Protein AF-A0A9D8KS58-F1 (afdb_monomer_lite)

Secondary structure (DSSP, 8-state):
----S-GGGGS-PPPTTS-THHHHHHHHHHHHHSTT---SEEEEE--TTSHHHHHHTTSTT--EEEEEES-HHHHHHHHHH-TTTHHHHTT-TTEEEEES-HHHHHHHHHHTT--EEEEEE--S-TTSTTTGGGGSHHHHHHHHHHEEEEEEEEE--BHHHHHHHTTTSSEEEE-SSS-EEEESS--PPP--EE--HHHHHHHHPPPTTSPPP-STTSSEEEEEEEETTSPPPS-----SS--TTTTHHHHHHTT-S--TT-BTTSGGGGGGEEEEEEEPPP-

Foldseek 3Di:
DDDDFAPQQPDDDAAQPRPLVQQLQQVLQVCQLVVVQQWAFEEEEGCHLVSNVQSVVLRPNHQAYEYEYQDPVSLVCSCVRNDFHNVCQVPPPRYDYHHDHPQVVLVVCLVVVAATLEYEYDGDQCLGPPSLQCQALVNLLSNLSRYDAFGKYWDAQFLQSLQSNVVRAFKWKFQPGGIIIGTNDDSDDRQAGEQDPSSVSSQQDDGVNYDRDPDPPAWKTKMFMTGNPRDRAFDDGCHPVRSCSNVVVVCVVVVNGDGRGDGCPPPVNVVRIDIHTYDYPDD

Sequence (283 aa):
MSRTASASAMVREPGPGDSYEAWRWNHSELMALDPSFRPRRVLVIGIGHAYLPHALLDLPSVQEIVVVDLSPEIVGAVKKHTATSARRVFSDPRVRIVIADGRRYAQSALKRGERFDLVQIKINEPWHAGSGNLFSVEFFRMIKGLLAEGGYLGVRPLVGHLSDGMQVFDGALYPGYYHLFFKNGEIPLVEQAVVTPDIADAWRRELPGAAALGPSRNGALEIMQFDARSPRPQIDLNTDDRPTFEYYWLRQRLGTWISPRDGLDNPRFNEYRRTVPVLTPLE

Structure (mmCIF, N/CA/C/O backbone):
data_AF-A0A9D8KS58-F1
#
_entry.id   AF-A0A9D8KS58-F1
#
loop_
_atom_site.group_PDB
_atom_site.id
_atom_site.type_symbol
_atom_site.label_atom_id
_atom_site.label_alt_id
_atom_site.label_comp_id
_atom_site.label_asym_id
_atom_site.label_entity_id
_atom_site.label_seq_id
_atom_site.pdbx_PDB_ins_code
_atom_site.Cartn_x
_atom_site.Cartn_y
_atom_site.Cartn_z
_atom_site.occupancy
_atom_site.B_iso_or_equiv
_atom_site.auth_seq_id
_atom_site.auth_comp_id
_atom_site.auth_asym_id
_atom_site.auth_atom_id
_atom_site.pdbx_PDB_model_num
ATOM 1 N N . MET A 1 1 ? 10.672 -27.397 -4.695 1.00 24.55 1 MET A N 1
ATOM 2 C CA . MET A 1 1 ? 10.938 -26.537 -3.523 1.00 24.55 1 MET A CA 1
ATOM 3 C C . MET A 1 1 ? 10.410 -25.132 -3.813 1.00 24.55 1 MET A C 1
ATOM 5 O O . MET A 1 1 ? 11.188 -24.243 -4.116 1.00 24.55 1 MET A O 1
ATOM 9 N N . SER A 1 2 ? 9.089 -24.937 -3.804 1.00 29.94 2 SER A N 1
ATOM 10 C CA . SER A 1 2 ? 8.470 -23.600 -3.818 1.00 29.94 2 SER A CA 1
ATOM 11 C C . SER A 1 2 ? 8.042 -23.297 -2.394 1.00 29.94 2 SER A C 1
ATOM 13 O O . SER A 1 2 ? 7.508 -24.231 -1.812 1.00 29.94 2 SER A O 1
ATOM 15 N N . ARG A 1 3 ? 8.315 -22.097 -1.848 1.00 31.06 3 ARG A N 1
ATOM 16 C CA . ARG A 1 3 ? 7.489 -21.281 -0.913 1.00 31.06 3 ARG A CA 1
ATOM 17 C C . ARG A 1 3 ? 8.289 -20.026 -0.541 1.00 31.06 3 ARG A C 1
ATOM 19 O O . ARG A 1 3 ? 9.302 -20.183 0.124 1.00 31.06 3 ARG A O 1
ATOM 26 N N . THR A 1 4 ? 7.803 -18.825 -0.856 1.00 33.91 4 THR A N 1
ATOM 27 C CA . THR A 1 4 ? 7.994 -17.639 0.003 1.00 33.91 4 THR A CA 1
ATOM 28 C C . THR A 1 4 ? 6.925 -16.581 -0.293 1.00 33.91 4 THR A C 1
ATOM 30 O O . THR A 1 4 ? 7.009 -15.832 -1.257 1.00 33.91 4 THR A O 1
ATOM 33 N N . ALA A 1 5 ? 5.946 -16.469 0.604 1.00 32.34 5 ALA A N 1
ATOM 34 C CA . ALA A 1 5 ? 5.472 -15.159 1.030 1.00 32.34 5 ALA A CA 1
ATOM 35 C C . ALA A 1 5 ? 6.088 -14.920 2.418 1.00 32.34 5 ALA A C 1
ATOM 37 O O . ALA A 1 5 ? 6.061 -15.817 3.258 1.00 32.34 5 ALA A O 1
ATOM 38 N N . SER A 1 6 ? 6.665 -13.732 2.627 1.00 41.72 6 SER A N 1
ATOM 39 C CA . SER A 1 6 ? 7.226 -13.241 3.899 1.00 41.72 6 SER A CA 1
ATOM 40 C C . SER A 1 6 ? 8.623 -13.760 4.317 1.00 41.72 6 SER A C 1
ATOM 42 O O . SER A 1 6 ? 8.859 -14.111 5.472 1.00 41.72 6 SER A O 1
ATOM 44 N N . ALA A 1 7 ? 9.618 -13.685 3.420 1.00 38.38 7 ALA A N 1
ATOM 45 C CA . ALA A 1 7 ? 11.035 -13.811 3.808 1.00 38.38 7 ALA A CA 1
ATOM 46 C C . ALA A 1 7 ? 11.511 -12.696 4.769 1.00 38.38 7 ALA A C 1
ATOM 48 O O . ALA A 1 7 ? 12.545 -12.824 5.421 1.00 38.38 7 ALA A O 1
ATOM 49 N N . SER A 1 8 ? 10.752 -11.603 4.908 1.00 47.66 8 SER A N 1
ATOM 50 C CA . SER A 1 8 ? 11.171 -10.465 5.724 1.00 47.66 8 SER A CA 1
ATOM 51 C C . SER A 1 8 ? 11.053 -10.694 7.227 1.00 47.66 8 SER A C 1
ATOM 53 O O . SER A 1 8 ? 11.845 -10.110 7.951 1.00 47.66 8 SER A O 1
ATOM 55 N N . ALA A 1 9 ? 10.111 -11.519 7.706 1.00 47.16 9 ALA A N 1
ATOM 56 C CA . ALA A 1 9 ? 9.700 -11.572 9.119 1.00 47.16 9 ALA A CA 1
ATOM 57 C C . ALA A 1 9 ? 10.810 -11.913 10.138 1.00 47.16 9 ALA A C 1
ATOM 59 O O . ALA A 1 9 ? 10.601 -11.733 11.335 1.00 47.16 9 ALA A O 1
ATOM 60 N N . MET A 1 10 ? 11.968 -12.410 9.690 1.00 50.44 10 MET A N 1
ATOM 61 C CA . MET A 1 10 ? 13.056 -12.862 10.568 1.00 50.44 10 MET A CA 1
ATOM 62 C C . MET A 1 10 ? 14.295 -11.960 10.577 1.00 50.44 10 MET A C 1
ATOM 64 O O . MET A 1 10 ? 15.251 -12.248 11.295 1.00 50.44 10 MET A O 1
ATOM 68 N N . VAL A 1 11 ? 14.303 -10.863 9.817 1.00 47.56 11 VAL A N 1
ATOM 69 C CA . VAL A 1 11 ? 15.313 -9.818 10.021 1.00 47.56 11 VAL A CA 1
ATOM 70 C C . VAL A 1 11 ? 14.910 -9.080 11.296 1.00 47.56 11 VAL A C 1
ATOM 72 O O . VAL A 1 11 ? 13.745 -8.697 11.397 1.00 47.56 11 VAL A O 1
ATOM 75 N N . ARG A 1 12 ? 15.838 -9.001 12.264 1.00 55.69 12 ARG A N 1
ATOM 76 C CA . ARG A 1 12 ? 15.738 -8.378 13.604 1.00 55.69 12 ARG A CA 1
ATOM 77 C C . ARG A 1 12 ? 14.680 -7.268 13.719 1.00 55.69 12 ARG A C 1
ATOM 79 O O . ARG A 1 12 ? 14.488 -6.513 12.769 1.00 55.69 12 ARG A O 1
ATOM 86 N N . GLU A 1 13 ? 14.068 -7.122 14.901 1.00 54.50 13 GLU A N 1
ATOM 87 C CA . GLU A 1 13 ? 13.265 -5.926 15.206 1.00 54.50 13 GLU A CA 1
ATOM 88 C C . GLU A 1 13 ? 14.038 -4.666 14.779 1.00 54.50 13 GLU A C 1
ATOM 90 O O . GLU A 1 13 ? 15.247 -4.596 15.043 1.00 54.50 13 GLU A O 1
ATOM 95 N N . PRO A 1 14 ? 13.379 -3.712 14.098 1.00 50.53 14 PRO A N 1
ATOM 96 C CA . PRO A 1 14 ? 14.015 -2.487 13.672 1.00 50.53 14 PRO A CA 1
ATOM 97 C C . PRO A 1 14 ? 14.623 -1.798 14.894 1.00 50.53 14 PRO A C 1
ATOM 99 O O . PRO A 1 14 ? 13.957 -1.609 15.914 1.00 50.53 14 PRO A O 1
ATOM 102 N N . GLY A 1 15 ? 15.914 -1.487 14.811 1.00 41.31 15 GLY A N 1
ATOM 103 C CA . GLY A 1 15 ? 16.606 -0.721 15.840 1.00 41.31 15 GLY A CA 1
ATOM 104 C C . GLY A 1 15 ? 16.150 0.745 15.841 1.00 41.31 15 GLY A C 1
ATOM 105 O O . GLY A 1 15 ? 15.467 1.173 14.916 1.00 41.31 15 GLY A O 1
ATOM 106 N N . PRO A 1 16 ? 16.581 1.560 16.818 1.00 38.28 16 PRO A N 1
ATOM 107 C CA . PRO A 1 16 ? 16.193 2.974 16.930 1.00 38.28 16 PRO A CA 1
ATOM 108 C C . PRO A 1 16 ? 16.497 3.865 15.706 1.00 38.28 16 PRO A C 1
ATOM 110 O O . PRO A 1 16 ? 16.022 4.991 15.658 1.00 38.28 16 PRO A O 1
ATOM 113 N N . GLY A 1 17 ? 17.299 3.394 14.742 1.00 41.00 17 GLY A N 1
ATOM 114 C CA . GLY A 1 17 ? 17.579 4.079 13.471 1.00 41.00 17 GLY A CA 1
ATOM 115 C C . GLY A 1 17 ? 16.964 3.413 12.232 1.00 41.00 17 GLY A C 1
ATOM 116 O O . GLY A 1 17 ? 17.175 3.892 11.121 1.00 41.00 17 GLY A O 1
ATOM 117 N N . ASP A 1 18 ? 16.239 2.305 12.398 1.00 44.72 18 ASP A N 1
ATOM 118 C CA . ASP A 1 18 ? 15.483 1.674 11.318 1.00 44.72 18 ASP A CA 1
ATOM 119 C C . ASP A 1 18 ? 14.128 2.389 11.197 1.00 44.72 18 ASP A C 1
ATOM 121 O O . ASP A 1 18 ? 13.461 2.667 12.192 1.00 44.72 18 ASP A O 1
ATOM 125 N N . SER A 1 19 ? 13.695 2.685 9.973 1.00 49.28 19 SER A N 1
ATOM 126 C CA . SER A 1 19 ? 12.531 3.534 9.694 1.00 49.28 19 SER A CA 1
ATOM 127 C C . SER A 1 19 ? 11.178 2.842 9.941 1.00 49.28 19 SER A C 1
ATOM 129 O O . SER A 1 19 ? 10.322 2.736 9.062 1.00 49.28 19 SER A O 1
ATOM 131 N N . TYR A 1 20 ? 10.938 2.376 11.166 1.00 47.81 20 TYR A N 1
ATOM 132 C CA . TYR A 1 20 ? 9.631 1.902 11.639 1.00 47.81 20 TYR A CA 1
ATOM 133 C C . TYR A 1 20 ? 8.524 2.957 11.422 1.00 47.81 20 TYR A C 1
ATOM 135 O O . TYR A 1 20 ? 7.370 2.635 11.138 1.00 47.81 20 TYR A O 1
ATOM 143 N N . GLU A 1 21 ? 8.921 4.225 11.461 1.00 49.62 21 GLU A N 1
ATOM 144 C CA . GLU A 1 21 ? 8.131 5.433 11.211 1.00 49.62 21 GLU A CA 1
ATOM 145 C C . GLU A 1 21 ? 7.455 5.434 9.824 1.00 49.62 21 GLU A C 1
ATOM 147 O O . GLU A 1 21 ? 6.334 5.919 9.673 1.00 49.62 21 GLU A O 1
ATOM 152 N N . ALA A 1 22 ? 8.082 4.791 8.829 1.00 52.56 22 ALA A N 1
ATOM 153 C CA . ALA A 1 22 ? 7.612 4.710 7.446 1.00 52.56 22 ALA A CA 1
ATOM 154 C C . ALA A 1 22 ? 6.165 4.265 7.291 1.00 52.56 22 ALA A C 1
ATOM 156 O O . ALA A 1 22 ? 5.383 4.801 6.508 1.00 52.56 22 ALA A O 1
ATOM 157 N N . TRP A 1 23 ? 5.849 3.209 8.027 1.00 59.31 23 TRP A N 1
ATOM 158 C CA . TRP A 1 23 ? 4.648 2.423 7.830 1.00 59.31 23 TRP A CA 1
ATOM 159 C C . TRP A 1 23 ? 3.448 3.059 8.508 1.00 59.31 23 TRP A C 1
ATOM 161 O O . TRP A 1 23 ? 2.327 2.887 8.042 1.00 59.31 23 TRP A O 1
ATOM 171 N N . ARG A 1 24 ? 3.685 3.784 9.607 1.00 64.44 24 ARG A N 1
ATOM 172 C CA . ARG A 1 24 ? 2.637 4.466 10.373 1.00 64.44 24 ARG A CA 1
ATOM 173 C C . ARG A 1 24 ? 2.077 5.666 9.638 1.00 64.44 24 ARG A C 1
ATOM 175 O O . ARG A 1 24 ? 0.876 5.926 9.681 1.00 64.44 24 ARG A O 1
ATOM 182 N N . TRP A 1 25 ? 2.952 6.399 8.973 1.00 71.44 25 TRP A N 1
ATOM 183 C CA . TRP A 1 25 ? 2.592 7.706 8.460 1.00 71.44 25 TRP A CA 1
ATOM 184 C C . TRP A 1 25 ? 2.073 7.675 7.038 1.00 71.44 25 TRP A C 1
ATOM 186 O O . TRP A 1 25 ? 1.270 8.516 6.671 1.00 71.44 25 TRP A O 1
ATOM 196 N N . ASN A 1 26 ? 2.431 6.664 6.258 1.00 78.56 26 ASN A N 1
ATOM 197 C CA . ASN A 1 26 ? 2.101 6.665 4.846 1.00 78.56 26 ASN A CA 1
ATOM 198 C C . ASN A 1 26 ? 0.587 6.628 4.547 1.00 78.56 26 ASN A C 1
ATOM 200 O O . ASN A 1 26 ? 0.114 7.308 3.640 1.00 78.56 26 ASN A O 1
ATOM 204 N N . HIS A 1 27 ? -0.201 5.900 5.346 1.00 88.81 27 HIS A N 1
ATOM 205 C CA . HIS A 1 27 ? -1.664 5.898 5.211 1.00 88.81 27 HIS A CA 1
ATOM 206 C C . HIS A 1 27 ? -2.307 7.187 5.722 1.00 88.81 27 HIS A C 1
ATOM 208 O O . HIS A 1 27 ? -3.303 7.626 5.160 1.00 88.81 27 HIS A O 1
ATOM 214 N N . SER A 1 28 ? -1.739 7.814 6.755 1.00 87.75 28 SER A N 1
ATOM 215 C CA . SER A 1 28 ? -2.234 9.100 7.261 1.00 87.75 28 SER A CA 1
ATOM 216 C C . SER A 1 28 ? -1.809 10.278 6.370 1.00 87.75 28 SER A C 1
ATOM 218 O O . SER A 1 28 ? -2.560 11.235 6.244 1.00 87.75 28 SER A O 1
ATOM 220 N N . GLU A 1 29 ? -0.675 10.183 5.670 1.00 88.62 29 GLU A N 1
ATOM 221 C CA . GLU A 1 29 ? -0.288 11.072 4.567 1.00 88.62 29 GLU A CA 1
ATOM 222 C C . GLU A 1 29 ? -1.251 10.923 3.391 1.00 88.62 29 GLU A C 1
ATOM 224 O O . GLU A 1 29 ? -1.754 11.926 2.900 1.00 88.62 29 GLU A O 1
ATOM 229 N N . LEU A 1 30 ? -1.595 9.694 2.985 1.00 92.75 30 LEU A N 1
ATOM 230 C CA . LEU A 1 30 ? -2.644 9.479 1.984 1.00 92.75 30 LEU A CA 1
ATOM 231 C C . LEU A 1 30 ? -3.969 10.128 2.414 1.00 92.75 30 LEU A C 1
ATOM 233 O O . LEU A 1 30 ? -4.594 10.803 1.607 1.00 92.75 30 LEU A O 1
ATOM 237 N N . MET A 1 31 ? -4.373 9.980 3.680 1.00 93.12 31 MET A N 1
ATOM 238 C CA . MET A 1 31 ? -5.568 10.642 4.223 1.00 93.12 31 MET A CA 1
ATOM 239 C C . MET A 1 31 ? -5.452 12.172 4.266 1.00 93.12 31 MET A C 1
ATOM 241 O O . MET A 1 31 ? -6.474 12.851 4.236 1.00 93.12 31 MET A O 1
ATOM 245 N N . ALA A 1 32 ? -4.242 12.726 4.359 1.00 92.06 32 ALA A N 1
ATOM 246 C CA . ALA A 1 32 ? -4.027 14.169 4.289 1.00 92.06 32 ALA A CA 1
ATOM 247 C C . ALA A 1 32 ? -4.107 14.680 2.842 1.00 92.06 32 ALA A C 1
ATOM 249 O O . ALA A 1 32 ? -4.627 15.766 2.596 1.00 92.06 32 ALA A O 1
ATOM 250 N N . LEU A 1 33 ? -3.607 13.892 1.886 1.00 93.69 33 LEU A N 1
ATOM 251 C CA . LEU A 1 33 ? -3.613 14.196 0.451 1.00 93.69 33 LEU A CA 1
ATOM 252 C C . LEU A 1 33 ? -4.990 13.949 -0.193 1.00 93.69 33 LEU A C 1
ATOM 254 O O . LEU A 1 33 ? -5.344 14.622 -1.157 1.00 93.69 33 LEU A O 1
ATOM 258 N N . ASP A 1 34 ? -5.779 13.023 0.358 1.00 94.62 34 ASP A N 1
ATOM 259 C CA . ASP A 1 34 ? -7.203 12.829 0.074 1.00 94.62 34 ASP A CA 1
ATOM 260 C C . ASP A 1 34 ? -8.015 12.876 1.385 1.00 94.62 34 ASP A C 1
ATOM 262 O O . ASP A 1 34 ? -8.285 11.838 2.002 1.00 94.62 34 ASP A O 1
ATOM 266 N N . PRO A 1 35 ? -8.451 14.073 1.817 1.00 90.69 35 PRO A N 1
ATOM 267 C CA . PRO A 1 35 ? -9.196 14.249 3.064 1.00 90.69 35 PRO A CA 1
ATOM 268 C C . PRO A 1 35 ? -10.536 13.515 3.106 1.00 90.69 35 PRO A C 1
ATOM 270 O O . PRO A 1 35 ? -11.055 13.280 4.197 1.00 90.69 35 PRO A O 1
ATOM 273 N N . SER A 1 36 ? -11.094 13.135 1.952 1.00 91.44 36 SER A N 1
ATOM 274 C CA . SER A 1 36 ? -12.333 12.355 1.881 1.00 91.44 36 SER A CA 1
ATOM 275 C C . SER A 1 36 ? -12.114 10.872 2.195 1.00 91.44 36 SER A C 1
ATOM 277 O O . SER A 1 36 ? -13.048 10.168 2.584 1.00 91.44 36 SER A O 1
ATOM 279 N N . PHE A 1 37 ? -10.875 10.391 2.081 1.00 95.75 37 PHE A N 1
ATOM 280 C CA . PHE A 1 37 ? -10.544 8.994 2.289 1.00 95.75 37 PHE A CA 1
ATOM 281 C C . PHE A 1 37 ? -10.434 8.657 3.783 1.00 95.75 37 PHE A C 1
ATOM 283 O O . PHE A 1 37 ? -9.566 9.158 4.499 1.00 95.75 37 PHE A O 1
ATOM 290 N N . ARG A 1 38 ? -11.312 7.779 4.278 1.00 95.50 38 ARG A N 1
ATOM 291 C CA . ARG A 1 38 ? -11.285 7.251 5.654 1.00 95.50 38 ARG A CA 1
ATOM 292 C C . ARG A 1 38 ? -11.511 5.737 5.628 1.00 95.50 38 ARG A C 1
ATOM 294 O O . ARG A 1 38 ? -12.664 5.302 5.631 1.00 95.50 38 ARG A O 1
ATOM 301 N N . PRO A 1 39 ? -10.444 4.916 5.579 1.00 96.88 39 PRO A N 1
ATOM 302 C CA . PRO A 1 39 ? -10.595 3.479 5.390 1.00 96.88 39 PRO A CA 1
ATOM 303 C C . PRO A 1 39 ? -11.260 2.837 6.610 1.00 96.88 39 PRO A C 1
ATOM 305 O O . PRO A 1 39 ? -10.825 3.054 7.745 1.00 96.88 39 PRO A O 1
ATOM 308 N N . ARG A 1 40 ? -12.297 2.024 6.379 1.00 98.31 40 ARG A N 1
ATOM 309 C CA . ARG A 1 40 ? -13.001 1.249 7.411 1.00 98.31 40 ARG A CA 1
ATOM 310 C C . ARG A 1 40 ? -12.652 -0.227 7.332 1.00 98.31 40 ARG A C 1
ATOM 312 O O . ARG A 1 40 ? -12.416 -0.852 8.365 1.00 98.31 40 ARG A O 1
ATOM 319 N N . ARG A 1 41 ? -12.597 -0.781 6.121 1.00 98.69 41 ARG A N 1
ATOM 320 C CA . ARG A 1 41 ? -12.322 -2.195 5.865 1.00 98.69 41 ARG A CA 1
ATOM 321 C C . ARG A 1 41 ? -11.064 -2.350 5.025 1.00 98.69 41 ARG A C 1
ATOM 323 O O . ARG A 1 41 ? -11.022 -1.929 3.870 1.00 98.69 41 ARG A O 1
ATOM 330 N N . VAL A 1 42 ? -10.046 -2.979 5.603 1.00 98.69 42 VAL A N 1
ATOM 331 C CA . VAL A 1 42 ? -8.714 -3.102 5.003 1.00 98.69 42 VAL A CA 1
ATOM 332 C C . VAL A 1 42 ? -8.377 -4.563 4.722 1.00 98.69 42 VAL A C 1
ATOM 334 O O . VAL A 1 42 ? -8.570 -5.424 5.578 1.00 98.69 42 VAL A O 1
ATOM 337 N N . LEU A 1 43 ? -7.836 -4.849 3.540 1.00 98.69 43 LEU A N 1
ATOM 338 C CA . LEU A 1 43 ? -7.221 -6.131 3.200 1.00 98.69 43 LEU A CA 1
ATOM 339 C C . LEU A 1 43 ? -5.705 -5.957 3.127 1.00 98.69 43 LEU A C 1
ATOM 341 O O . LEU A 1 43 ? -5.209 -5.137 2.365 1.00 98.69 43 LEU A O 1
ATOM 345 N N . VAL A 1 44 ? -4.959 -6.764 3.871 1.00 97.50 44 VAL A N 1
ATOM 346 C CA . VAL A 1 44 ? -3.498 -6.831 3.814 1.00 97.50 44 VAL A CA 1
ATOM 347 C C . VAL A 1 44 ? -3.098 -8.203 3.287 1.00 97.50 44 VAL A C 1
ATOM 349 O O . VAL A 1 44 ? -3.407 -9.218 3.907 1.00 97.50 44 VAL A O 1
ATOM 352 N N . ILE A 1 45 ? -2.400 -8.245 2.155 1.00 95.94 45 ILE A N 1
ATOM 353 C CA . ILE A 1 45 ? -1.855 -9.476 1.575 1.00 95.94 45 ILE A CA 1
ATOM 354 C C . ILE A 1 45 ? -0.370 -9.557 1.936 1.00 95.94 45 ILE A C 1
ATOM 356 O O . ILE A 1 45 ? 0.442 -8.797 1.411 1.00 95.94 45 ILE A O 1
ATOM 360 N N . GLY A 1 46 ? -0.030 -10.481 2.830 1.00 91.62 46 GLY A N 1
ATOM 361 C CA . GLY A 1 46 ? 1.290 -10.643 3.435 1.00 91.62 46 GLY A CA 1
ATOM 362 C C . GLY A 1 46 ? 1.386 -9.968 4.803 1.00 91.62 46 GLY A C 1
ATOM 363 O O . GLY A 1 46 ? 1.312 -8.745 4.921 1.00 91.62 46 GLY A O 1
ATOM 364 N N . ILE A 1 47 ? 1.611 -10.751 5.861 1.00 89.44 47 ILE A N 1
ATOM 365 C CA . ILE A 1 47 ? 1.726 -10.224 7.229 1.00 89.44 47 ILE A CA 1
ATOM 366 C C . ILE A 1 47 ? 3.057 -9.479 7.435 1.00 89.44 47 ILE A C 1
ATOM 368 O O . ILE A 1 47 ? 3.114 -8.420 8.078 1.00 89.44 47 ILE A O 1
ATOM 372 N N . GLY A 1 48 ? 4.154 -9.986 6.855 1.00 83.75 48 GLY A N 1
ATOM 373 C CA . GLY A 1 48 ? 5.525 -9.612 7.236 1.00 83.75 48 GLY A CA 1
ATOM 374 C C . GLY A 1 48 ? 5.666 -9.539 8.761 1.00 83.75 48 GLY A C 1
ATOM 375 O O . GLY A 1 48 ? 5.084 -10.347 9.463 1.00 83.75 48 GLY A O 1
ATOM 376 N N . HIS A 1 49 ? 6.333 -8.526 9.310 1.00 80.12 49 HIS A N 1
ATOM 377 C CA . HIS A 1 49 ? 6.437 -8.345 10.771 1.00 80.12 49 HIS A CA 1
ATOM 378 C C . HIS A 1 49 ? 5.205 -7.739 11.467 1.00 80.12 49 HIS A C 1
ATOM 380 O O . HIS A 1 49 ? 5.334 -7.136 12.523 1.00 80.12 49 HIS A O 1
ATOM 386 N N . ALA A 1 50 ? 4.012 -7.781 10.872 1.00 86.38 50 ALA A N 1
ATOM 387 C CA . ALA A 1 50 ? 2.796 -7.179 11.439 1.00 86.38 50 ALA A CA 1
ATOM 388 C C . ALA A 1 50 ? 2.818 -5.641 11.678 1.00 86.38 50 ALA A C 1
ATOM 390 O O . ALA A 1 50 ? 1.822 -5.092 12.141 1.00 86.38 50 ALA A O 1
ATOM 391 N N . TYR A 1 51 ? 3.877 -4.915 11.293 1.00 82.88 51 TYR A N 1
ATOM 392 C CA . TYR A 1 51 ? 3.973 -3.449 11.462 1.00 82.88 51 TYR A CA 1
ATOM 393 C C . TYR A 1 51 ? 2.890 -2.660 10.733 1.00 82.88 51 TYR A C 1
ATOM 395 O O . TYR A 1 51 ? 2.313 -1.736 11.293 1.00 82.88 51 TYR A O 1
ATOM 403 N N . LEU A 1 52 ? 2.580 -3.055 9.502 1.00 86.19 52 LEU A N 1
ATOM 404 C CA . LEU A 1 52 ? 1.554 -2.405 8.695 1.00 86.19 52 LEU A CA 1
ATOM 405 C C . LEU A 1 52 ? 0.144 -2.586 9.303 1.00 86.19 52 LEU A C 1
ATOM 407 O O . LEU A 1 52 ? -0.509 -1.578 9.555 1.00 86.19 52 LEU A O 1
ATOM 411 N N . PRO A 1 53 ? -0.336 -3.815 9.601 1.00 91.25 53 PRO A N 1
ATOM 412 C CA . PRO A 1 53 ? -1.586 -3.981 10.341 1.00 91.25 53 PRO A CA 1
ATOM 413 C C . PRO A 1 53 ? -1.601 -3.216 11.669 1.00 91.25 53 PRO A C 1
ATOM 415 O O . PRO A 1 53 ? -2.605 -2.598 11.997 1.00 91.25 53 PRO A O 1
ATOM 418 N N . HIS A 1 54 ? -0.489 -3.198 12.412 1.00 88.38 54 HIS A N 1
ATOM 419 C CA . HIS A 1 54 ? -0.384 -2.448 13.668 1.00 88.38 54 HIS A CA 1
ATOM 420 C C . HIS A 1 54 ? -0.561 -0.940 13.477 1.00 88.38 54 HIS A C 1
ATOM 422 O O . HIS A 1 54 ? -1.297 -0.323 14.241 1.00 88.38 54 HIS A O 1
ATOM 428 N N . ALA A 1 55 ? 0.088 -0.365 12.465 1.00 84.94 55 ALA A N 1
ATOM 429 C CA . ALA A 1 55 ? -0.047 1.038 12.085 1.00 84.94 55 ALA A CA 1
ATOM 430 C C . ALA A 1 55 ? -1.493 1.396 11.717 1.00 84.94 55 ALA A C 1
ATOM 432 O O . ALA A 1 55 ? -2.035 2.389 12.188 1.00 84.94 55 ALA A O 1
ATOM 433 N N . LEU A 1 56 ? -2.156 0.551 10.927 1.00 90.62 56 LEU A N 1
ATOM 434 C CA . LEU A 1 56 ? -3.547 0.765 10.523 1.00 90.62 56 LEU A CA 1
ATOM 435 C C . LEU A 1 56 ? -4.517 0.769 11.714 1.00 90.62 56 LEU A C 1
ATOM 437 O O . LEU A 1 56 ? -5.524 1.469 11.676 1.00 90.62 56 LEU A O 1
ATOM 441 N N . LEU A 1 57 ? -4.210 0.044 12.796 1.00 90.88 57 LEU A N 1
ATOM 442 C CA . LEU A 1 57 ? -5.015 0.066 14.024 1.00 90.88 57 LEU A CA 1
ATOM 443 C C . LEU A 1 57 ? -4.958 1.409 14.767 1.00 90.88 57 LEU A C 1
ATOM 445 O O . LEU A 1 57 ? -5.775 1.616 15.673 1.00 90.88 57 LEU A O 1
ATOM 449 N N . ASP A 1 58 ? -4.011 2.293 14.432 1.00 86.12 58 ASP A N 1
ATOM 450 C CA . ASP A 1 58 ? -3.952 3.654 14.968 1.00 86.12 58 ASP A CA 1
ATOM 451 C C . ASP A 1 58 ? -4.991 4.586 14.343 1.00 86.12 58 ASP A C 1
ATOM 453 O O . ASP A 1 58 ? -5.386 5.552 14.997 1.00 86.12 58 ASP A O 1
ATOM 457 N N . LEU A 1 59 ? -5.483 4.261 13.144 1.00 89.69 59 LEU A N 1
ATOM 458 C CA . LEU A 1 59 ? -6.498 5.037 12.442 1.00 89.69 59 LEU A CA 1
ATOM 459 C C . LEU A 1 59 ? -7.885 4.790 13.067 1.00 89.69 59 LEU A C 1
ATOM 461 O O . LEU A 1 59 ? -8.365 3.651 13.052 1.00 89.69 59 LEU A O 1
ATOM 465 N N . PRO A 1 60 ? -8.572 5.827 13.586 1.00 91.00 60 PRO A N 1
ATOM 466 C CA . PRO A 1 60 ? -9.870 5.658 14.244 1.00 91.00 60 PRO A CA 1
ATOM 467 C C . PRO A 1 60 ? -10.976 5.129 13.324 1.00 91.00 60 PRO A C 1
ATOM 469 O O . PRO A 1 60 ? -11.906 4.478 13.793 1.00 91.00 60 PRO A O 1
ATOM 472 N N . SER A 1 61 ? -10.885 5.388 12.016 1.00 95.06 61 SER A N 1
ATOM 473 C CA . SER A 1 61 ? -11.883 4.934 11.043 1.00 95.06 61 SER A CA 1
ATOM 474 C C . SER A 1 61 ? -11.859 3.421 10.808 1.00 95.06 61 SER A C 1
ATOM 476 O O . SER A 1 61 ? -12.868 2.871 10.370 1.00 95.06 61 SER A O 1
ATOM 478 N N . VAL A 1 62 ? -10.738 2.744 11.091 1.00 97.06 62 VAL A N 1
ATOM 479 C CA . VAL A 1 62 ? -10.542 1.323 10.775 1.00 97.06 62 VAL A CA 1
ATOM 480 C C . VAL A 1 62 ? -11.355 0.435 11.719 1.00 97.06 62 VAL A C 1
ATOM 482 O O . VAL A 1 62 ? -11.174 0.448 12.940 1.00 97.06 62 VAL A O 1
ATOM 485 N N . GLN A 1 63 ? -12.220 -0.382 11.117 1.00 98.38 63 GLN A N 1
ATOM 486 C CA . GLN A 1 63 ? -13.174 -1.280 11.774 1.00 98.38 63 GLN A CA 1
ATOM 487 C C . GLN A 1 63 ? -12.846 -2.759 11.553 1.00 98.38 63 GLN A C 1
ATOM 489 O O . GLN A 1 63 ? -13.104 -3.568 12.438 1.00 98.38 63 GLN A O 1
ATOM 494 N N . GLU A 1 64 ? -12.256 -3.120 10.412 1.00 98.62 64 GLU A N 1
ATOM 495 C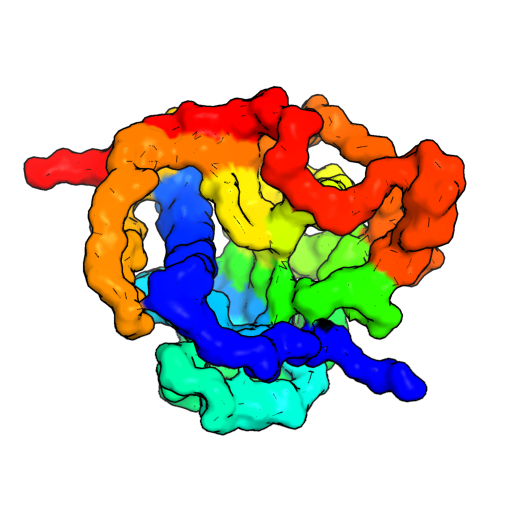 CA . GLU A 1 64 ? -11.790 -4.483 10.130 1.00 98.62 64 GLU A CA 1
ATOM 496 C C . GLU A 1 64 ? -10.479 -4.437 9.333 1.00 98.62 64 GLU A C 1
ATOM 498 O O . GLU A 1 64 ? -10.355 -3.701 8.352 1.00 98.62 64 GLU A O 1
ATOM 503 N N . ILE A 1 65 ? -9.516 -5.269 9.727 1.00 98.69 65 ILE A N 1
ATOM 504 C CA . ILE A 1 65 ? -8.296 -5.569 8.981 1.00 98.69 65 ILE A CA 1
ATOM 505 C C . ILE A 1 65 ? -8.254 -7.074 8.737 1.00 98.69 65 ILE A C 1
ATOM 507 O O . ILE A 1 65 ? -8.071 -7.870 9.659 1.00 98.69 65 ILE A O 1
ATOM 511 N N . VAL A 1 66 ? -8.367 -7.474 7.479 1.00 98.69 66 VAL A N 1
ATOM 512 C CA . VAL A 1 66 ? -8.164 -8.857 7.060 1.00 98.69 66 VAL A CA 1
ATOM 513 C C . VAL A 1 66 ? -6.716 -9.021 6.632 1.00 98.69 66 VAL A C 1
ATOM 515 O O . VAL A 1 66 ? -6.300 -8.442 5.635 1.00 98.69 66 VAL A O 1
ATOM 518 N N . VAL A 1 67 ? -5.948 -9.825 7.358 1.00 98.12 67 VAL A N 1
ATOM 519 C CA . VAL A 1 67 ? -4.569 -10.162 6.995 1.00 98.12 67 VAL A CA 1
ATOM 520 C C . VAL A 1 67 ? -4.562 -11.545 6.366 1.00 98.12 67 VAL A C 1
ATOM 522 O O . VAL A 1 67 ? -4.897 -12.525 7.023 1.00 98.12 67 VAL A O 1
ATOM 525 N N . VAL A 1 68 ? -4.177 -11.635 5.100 1.00 97.38 68 VAL A N 1
ATOM 526 C CA . VAL A 1 68 ? -4.048 -12.897 4.370 1.00 97.38 68 VAL A CA 1
ATOM 527 C C . VAL A 1 68 ? -2.573 -13.221 4.227 1.00 97.38 68 VAL A C 1
ATOM 529 O O . VAL A 1 68 ? -1.830 -12.439 3.642 1.00 97.38 68 VAL A O 1
ATOM 532 N N . ASP A 1 69 ? -2.149 -14.372 4.735 1.00 93.94 69 ASP A N 1
ATOM 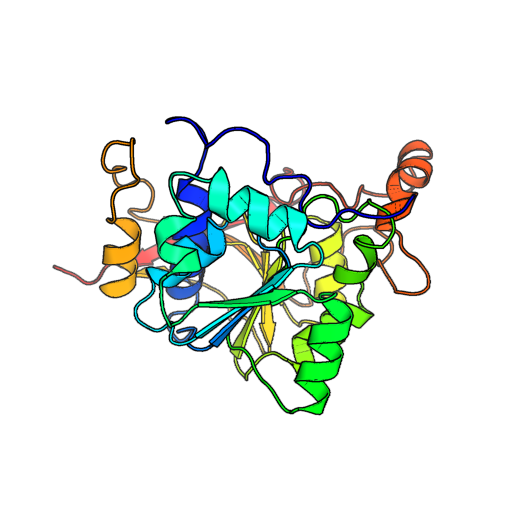533 C CA . ASP A 1 69 ? -0.791 -14.871 4.530 1.00 93.94 69 ASP A CA 1
ATOM 534 C C . ASP A 1 69 ? -0.817 -16.336 4.093 1.00 93.94 69 ASP A C 1
ATOM 536 O O . ASP A 1 69 ? -1.700 -17.102 4.479 1.00 93.94 69 ASP A O 1
ATOM 540 N N . LEU A 1 70 ? 0.154 -16.725 3.272 1.00 91.81 70 LEU A N 1
ATOM 541 C CA . LEU A 1 70 ? 0.234 -18.071 2.722 1.00 91.81 70 LEU A CA 1
ATOM 542 C C . LEU A 1 70 ? 0.727 -19.085 3.762 1.00 91.81 70 LEU A C 1
ATOM 544 O O . LEU A 1 70 ? 0.299 -20.239 3.731 1.00 91.81 70 LEU A O 1
ATOM 548 N N . SER A 1 71 ? 1.649 -18.684 4.647 1.00 90.56 71 SER A N 1
ATOM 549 C CA . SER A 1 71 ? 2.359 -19.615 5.530 1.00 90.56 71 SER A CA 1
ATOM 550 C C . SER A 1 71 ? 1.889 -19.493 6.984 1.00 90.56 71 SER A C 1
ATOM 552 O O . SER A 1 71 ? 2.147 -18.474 7.635 1.00 90.56 71 SER A O 1
ATOM 554 N N . PRO A 1 72 ? 1.267 -20.547 7.549 1.00 93.44 72 PRO A N 1
ATOM 555 C CA . PRO A 1 72 ? 0.954 -20.573 8.974 1.00 93.44 72 PRO A CA 1
ATOM 556 C C . PRO A 1 72 ? 2.220 -20.542 9.844 1.00 93.44 72 PRO A C 1
ATOM 558 O O . PRO A 1 72 ? 2.187 -19.990 10.943 1.00 93.44 72 PRO A O 1
ATOM 561 N N . GLU A 1 73 ? 3.344 -21.078 9.360 1.00 91.25 73 GLU A N 1
ATOM 562 C CA . GLU A 1 73 ? 4.631 -21.053 10.060 1.00 91.25 73 GLU A CA 1
ATOM 563 C C . GLU A 1 73 ? 5.166 -19.628 10.200 1.00 91.25 73 GLU A C 1
ATOM 565 O O . GLU A 1 73 ? 5.617 -19.253 11.283 1.00 91.25 73 GLU A O 1
ATOM 570 N N . ILE A 1 74 ? 5.065 -18.807 9.148 1.00 86.19 74 ILE A N 1
ATOM 571 C CA . ILE A 1 74 ? 5.457 -17.397 9.228 1.00 86.19 74 ILE A CA 1
ATOM 572 C C . ILE A 1 74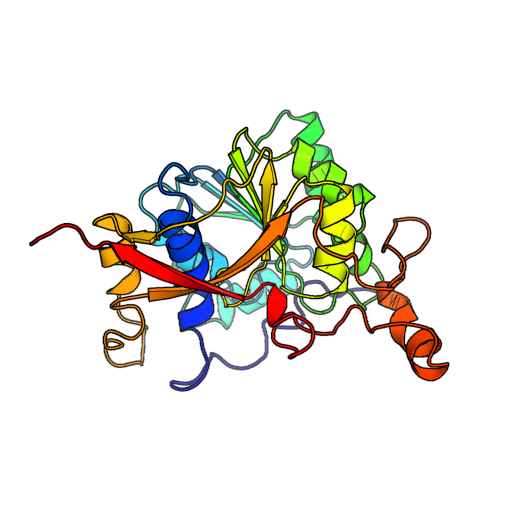 ? 4.539 -16.629 10.176 1.00 86.19 74 ILE A C 1
ATOM 574 O O . ILE A 1 74 ? 5.031 -15.892 11.027 1.00 86.19 74 ILE A O 1
ATOM 578 N N . VAL A 1 75 ? 3.221 -16.829 10.098 1.00 91.38 75 VAL A N 1
ATOM 579 C CA . VAL A 1 75 ? 2.281 -16.207 11.046 1.00 91.38 75 VAL A CA 1
ATOM 580 C C . VAL A 1 75 ? 2.628 -16.592 12.490 1.00 91.38 75 VAL A C 1
ATOM 582 O O . VAL A 1 75 ? 2.655 -15.728 13.370 1.00 91.38 75 VAL A O 1
ATOM 585 N N . GLY A 1 76 ? 2.957 -17.863 12.738 1.00 91.62 76 GLY A N 1
ATOM 586 C CA . GLY A 1 76 ? 3.412 -18.346 14.043 1.00 91.62 76 GLY A CA 1
ATOM 587 C C . GLY A 1 76 ? 4.732 -17.713 14.491 1.00 91.62 76 GLY A C 1
ATOM 588 O O . GLY A 1 76 ? 4.853 -17.299 15.646 1.00 91.62 76 GLY A O 1
ATOM 589 N N . ALA A 1 77 ? 5.699 -17.582 13.581 1.00 88.94 77 ALA A N 1
ATOM 590 C CA . ALA A 1 77 ? 6.978 -16.938 13.856 1.00 88.94 77 ALA A CA 1
ATOM 591 C C . ALA A 1 77 ? 6.796 -15.457 14.211 1.00 88.94 77 ALA A C 1
ATOM 593 O O . ALA A 1 77 ? 7.313 -15.015 15.231 1.00 88.94 77 ALA A O 1
ATOM 594 N N . VAL A 1 78 ? 5.995 -14.713 13.445 1.00 87.06 78 VAL A N 1
ATOM 595 C CA . VAL A 1 78 ? 5.688 -13.296 13.707 1.00 87.06 78 VAL A CA 1
ATOM 596 C C . VAL A 1 78 ? 5.001 -13.142 15.059 1.00 87.06 78 VAL A C 1
ATOM 598 O O . VAL A 1 78 ? 5.401 -12.300 15.857 1.00 87.06 78 VAL A O 1
ATOM 601 N N . LYS A 1 79 ? 4.031 -14.010 15.377 1.00 90.19 79 LYS A N 1
ATOM 602 C CA . LYS A 1 79 ? 3.364 -14.013 16.687 1.00 90.19 79 LYS A CA 1
ATOM 603 C C . LYS A 1 79 ? 4.343 -14.189 17.849 1.00 90.19 79 LYS A C 1
ATOM 605 O O . LYS A 1 79 ? 4.143 -13.595 18.904 1.00 90.19 79 LYS A O 1
ATOM 610 N N . LYS A 1 80 ? 5.362 -15.034 17.672 1.00 87.88 80 LYS A N 1
ATOM 611 C CA . LYS A 1 80 ? 6.322 -15.400 18.721 1.00 87.88 80 LYS A CA 1
ATOM 612 C C . LYS A 1 80 ? 7.507 -14.439 18.826 1.00 87.88 80 LYS A C 1
ATOM 614 O O . LYS A 1 80 ? 8.010 -14.232 19.926 1.00 87.88 80 LYS A O 1
ATOM 619 N N . HIS A 1 81 ? 7.976 -13.909 17.702 1.00 81.56 81 HIS A N 1
ATOM 620 C CA . HIS A 1 81 ? 9.278 -13.252 17.605 1.00 81.56 81 HIS A CA 1
ATOM 621 C C . HIS A 1 81 ? 9.199 -11.753 17.325 1.00 81.56 81 HIS A C 1
ATOM 623 O O . HIS A 1 81 ? 10.192 -11.068 17.554 1.00 81.56 81 HIS A O 1
ATOM 629 N N . THR A 1 82 ? 8.052 -11.225 16.886 1.00 76.50 82 THR A N 1
ATOM 630 C CA . THR A 1 82 ? 7.894 -9.779 16.714 1.00 76.50 82 THR A CA 1
ATOM 631 C C . THR A 1 82 ? 7.444 -9.134 18.028 1.00 76.50 82 THR A C 1
ATOM 633 O O . THR A 1 82 ? 6.282 -9.235 18.419 1.00 76.50 82 THR A O 1
ATOM 636 N N . ALA A 1 83 ? 8.348 -8.444 18.716 1.00 70.69 83 ALA A N 1
ATOM 637 C CA . ALA A 1 83 ? 8.104 -7.870 20.037 1.00 70.69 83 ALA A CA 1
ATOM 638 C C . ALA A 1 83 ? 7.194 -6.629 20.003 1.00 70.69 83 ALA A C 1
ATOM 640 O O . ALA A 1 83 ? 6.347 -6.459 20.881 1.00 70.69 83 ALA A O 1
ATOM 641 N N . THR A 1 84 ? 7.344 -5.765 18.996 1.00 69.31 84 THR A N 1
ATOM 642 C CA . THR A 1 84 ? 6.733 -4.421 19.002 1.00 69.31 84 THR A CA 1
ATOM 643 C C . THR A 1 84 ? 5.276 -4.400 18.536 1.00 69.31 84 THR A C 1
ATOM 645 O O . THR A 1 84 ? 4.470 -3.633 19.063 1.00 69.31 84 THR A O 1
ATOM 648 N N . SER A 1 85 ? 4.907 -5.249 17.571 1.00 75.50 85 SER A N 1
ATOM 649 C CA . SER A 1 85 ? 3.590 -5.181 16.915 1.00 75.50 85 SER A CA 1
ATOM 650 C C . SER A 1 85 ? 2.751 -6.449 16.997 1.00 75.50 85 SER A C 1
ATOM 652 O O . SER A 1 85 ? 1.525 -6.359 16.902 1.00 75.50 85 SER A O 1
ATOM 654 N N . ALA A 1 86 ? 3.348 -7.623 17.241 1.00 79.00 86 ALA A N 1
ATOM 655 C CA . ALA A 1 86 ? 2.573 -8.862 17.283 1.00 79.00 86 ALA A CA 1
ATOM 656 C C . ALA A 1 86 ? 1.489 -8.819 18.362 1.00 79.00 86 ALA A C 1
ATOM 658 O O . ALA A 1 86 ? 0.329 -9.109 18.079 1.00 79.00 86 ALA A O 1
ATOM 659 N N . ARG A 1 87 ? 1.824 -8.408 19.592 1.00 85.19 87 ARG A N 1
ATOM 660 C CA . ARG A 1 87 ? 0.873 -8.470 20.713 1.00 85.19 87 ARG A CA 1
ATOM 661 C C . ARG A 1 87 ? -0.468 -7.816 20.374 1.00 85.19 87 ARG A C 1
ATOM 663 O O . ARG A 1 87 ? -1.503 -8.432 20.608 1.00 85.19 87 ARG A O 1
ATOM 670 N N . ARG A 1 88 ? -0.456 -6.607 19.803 1.00 89.25 88 ARG A N 1
ATOM 671 C CA . ARG A 1 88 ? -1.678 -5.886 19.421 1.00 89.25 88 ARG A CA 1
ATOM 672 C C . ARG A 1 88 ? -2.359 -6.539 18.220 1.00 89.25 88 ARG A C 1
ATOM 674 O O . ARG A 1 88 ? -3.544 -6.829 18.294 1.00 89.25 88 ARG A O 1
ATOM 681 N N . VAL A 1 89 ? -1.619 -6.836 17.152 1.00 92.62 89 VAL A N 1
ATOM 682 C CA . VAL A 1 89 ? -2.195 -7.387 15.910 1.00 92.62 89 VAL A CA 1
ATOM 683 C C . VAL A 1 89 ? -2.865 -8.746 16.121 1.00 92.62 89 VAL A C 1
ATOM 685 O O . VAL A 1 89 ? -3.885 -9.019 15.504 1.00 92.62 89 VAL A O 1
ATOM 688 N N . PHE A 1 90 ? -2.340 -9.589 17.012 1.00 95.38 90 PHE A N 1
ATOM 689 C CA . PHE A 1 90 ? -2.919 -10.906 17.303 1.00 95.38 90 PHE A CA 1
ATOM 690 C C . PHE A 1 90 ? -4.014 -10.895 18.385 1.00 95.38 90 PHE A C 1
ATOM 692 O O . PHE A 1 90 ? -4.575 -11.957 18.657 1.00 95.38 90 PHE A O 1
ATOM 699 N N . SER A 1 91 ? -4.293 -9.755 19.029 1.00 95.81 91 SER A N 1
ATOM 700 C CA . SER A 1 91 ? -5.312 -9.647 20.091 1.00 95.81 91 SER A CA 1
ATOM 701 C C . SER A 1 91 ? -6.417 -8.625 19.815 1.00 95.81 91 SER A C 1
ATOM 703 O O . SER A 1 91 ? -7.481 -8.729 20.421 1.00 95.81 91 SER A O 1
ATOM 705 N N . ASP A 1 92 ? -6.198 -7.658 18.919 1.00 97.62 92 ASP A N 1
ATOM 706 C CA . ASP A 1 92 ? -7.203 -6.655 18.560 1.00 97.62 92 ASP A CA 1
ATOM 707 C C . ASP A 1 92 ? -8.354 -7.323 17.778 1.00 97.62 92 ASP A C 1
ATOM 709 O O . ASP A 1 92 ? -8.103 -7.960 16.750 1.00 97.62 92 ASP A O 1
ATOM 713 N N . PRO A 1 93 ? -9.618 -7.186 18.225 1.00 97.75 93 PRO A N 1
ATOM 714 C CA . PRO A 1 93 ? -10.763 -7.859 17.607 1.00 97.75 93 PRO A CA 1
ATOM 715 C C . PRO A 1 93 ? -11.052 -7.380 16.179 1.00 97.75 93 PRO A C 1
ATOM 717 O O . PRO A 1 93 ? -11.782 -8.049 15.449 1.00 97.75 93 PRO A O 1
ATOM 720 N N . ARG A 1 94 ? -10.486 -6.240 15.764 1.00 98.31 94 ARG A N 1
ATOM 721 C CA . ARG A 1 94 ? -10.598 -5.740 14.389 1.00 98.31 94 ARG A CA 1
ATOM 722 C C . ARG A 1 94 ? -9.723 -6.528 13.417 1.00 98.31 94 ARG A C 1
ATOM 724 O O . ARG A 1 94 ? -9.928 -6.415 12.214 1.00 98.31 94 ARG A O 1
ATOM 731 N N . VAL A 1 95 ? -8.745 -7.304 13.894 1.00 98.62 95 VAL A N 1
ATOM 732 C CA . VAL A 1 95 ? -7.824 -8.055 13.032 1.00 98.62 95 VAL A CA 1
ATOM 733 C C . VAL A 1 95 ? -8.288 -9.495 12.858 1.00 98.62 95 VAL A C 1
ATOM 735 O O . VAL A 1 95 ? -8.408 -10.259 13.814 1.00 98.62 95 VAL A O 1
ATOM 738 N N . ARG A 1 96 ? -8.448 -9.908 11.601 1.00 98.31 96 ARG A N 1
ATOM 739 C CA . ARG A 1 96 ? -8.733 -11.290 11.215 1.00 98.31 96 ARG A CA 1
ATOM 740 C C . ARG A 1 96 ? -7.609 -11.833 10.344 1.00 98.31 96 ARG A C 1
ATOM 742 O O . ARG A 1 96 ? -7.423 -11.385 9.217 1.00 98.31 96 ARG A O 1
ATOM 749 N N . ILE A 1 97 ? -6.885 -12.829 10.849 1.00 97.81 97 ILE A N 1
ATOM 750 C CA . ILE A 1 97 ? -5.802 -13.489 10.109 1.00 97.81 97 ILE A CA 1
ATOM 751 C C . ILE A 1 97 ? -6.356 -14.708 9.368 1.00 97.81 97 ILE A C 1
ATOM 753 O O . ILE A 1 97 ? -7.043 -15.545 9.952 1.00 97.81 97 ILE A O 1
ATOM 757 N N . VAL A 1 98 ? -6.051 -14.811 8.078 1.00 98.19 98 VAL A N 1
ATOM 758 C CA . VAL A 1 98 ? -6.497 -15.876 7.179 1.00 98.19 98 VAL A CA 1
ATOM 759 C C . VAL A 1 98 ? -5.280 -16.540 6.558 1.00 98.19 98 VAL A C 1
ATOM 761 O O . VAL A 1 98 ? -4.487 -15.886 5.884 1.00 98.19 98 VAL A O 1
ATOM 764 N N . ILE A 1 99 ? -5.162 -17.853 6.748 1.00 97.50 99 ILE A N 1
ATOM 765 C CA . ILE A 1 99 ? -4.133 -18.649 6.081 1.00 97.50 99 ILE A CA 1
ATOM 766 C C . ILE A 1 99 ? -4.654 -19.054 4.704 1.00 97.50 99 ILE A C 1
ATOM 768 O O . ILE A 1 99 ? -5.496 -19.947 4.587 1.00 97.50 99 ILE A O 1
ATOM 772 N N . ALA A 1 100 ? -4.207 -18.354 3.667 1.00 95.56 100 ALA A N 1
ATOM 773 C CA . ALA A 1 100 ? -4.595 -18.603 2.286 1.00 95.56 100 ALA A CA 1
ATOM 774 C C . ALA A 1 100 ? -3.606 -17.962 1.307 1.00 95.56 100 ALA A C 1
ATOM 776 O O . ALA A 1 100 ? -2.918 -16.995 1.621 1.00 95.56 100 ALA A O 1
ATOM 777 N N . ASP A 1 101 ? -3.604 -18.460 0.072 1.00 94.31 101 ASP A N 1
ATOM 778 C CA . ASP A 1 101 ? -3.010 -17.727 -1.041 1.00 94.31 101 ASP A CA 1
ATOM 779 C C . ASP A 1 101 ? -3.765 -16.405 -1.280 1.00 94.31 101 ASP A C 1
ATOM 781 O O . ASP A 1 101 ? -4.999 -16.385 -1.343 1.00 94.31 101 ASP A O 1
ATOM 785 N N . GLY A 1 102 ? -3.022 -15.304 -1.427 1.00 94.44 102 GLY A N 1
ATOM 786 C CA . GLY A 1 102 ? -3.586 -13.958 -1.567 1.00 94.44 102 GLY A CA 1
ATOM 787 C C . GLY A 1 102 ? -4.465 -13.806 -2.807 1.00 94.44 102 GLY A C 1
ATOM 788 O O . GLY A 1 102 ? -5.546 -13.217 -2.737 1.00 94.44 102 GLY A O 1
ATOM 789 N N . ARG A 1 103 ? -4.056 -14.409 -3.929 1.00 95.44 103 ARG A N 1
ATOM 790 C CA . ARG A 1 103 ? -4.821 -14.371 -5.177 1.00 95.44 103 ARG A CA 1
ATOM 791 C C . ARG A 1 103 ? -6.101 -15.188 -5.069 1.00 95.44 103 ARG A C 1
ATOM 793 O O . ARG A 1 103 ? -7.173 -14.700 -5.422 1.00 95.44 103 ARG A O 1
ATOM 800 N N . ARG A 1 104 ? -6.026 -16.400 -4.523 1.00 96.31 104 ARG A N 1
ATOM 801 C CA . ARG A 1 104 ? -7.200 -17.244 -4.265 1.00 96.31 104 ARG A CA 1
ATOM 802 C C . ARG A 1 104 ? -8.172 -16.582 -3.290 1.00 96.31 104 ARG A C 1
ATOM 804 O O . ARG A 1 104 ? -9.389 -16.678 -3.485 1.00 96.31 104 ARG A O 1
ATOM 811 N N . TYR A 1 105 ? -7.660 -15.913 -2.254 1.00 97.94 105 TYR A N 1
ATOM 812 C CA . TYR A 1 105 ? -8.489 -15.142 -1.334 1.00 97.94 105 TYR A CA 1
ATOM 813 C C . TYR A 1 105 ? -9.222 -14.026 -2.079 1.00 97.94 105 TYR A C 1
ATOM 815 O O . TYR A 1 105 ? -10.444 -13.951 -1.977 1.00 97.94 105 TYR A O 1
ATOM 823 N N . ALA A 1 106 ? -8.508 -13.225 -2.877 1.00 97.75 106 ALA A N 1
ATOM 824 C CA . ALA A 1 106 ? -9.091 -12.132 -3.650 1.00 97.75 106 ALA A CA 1
ATOM 825 C C . ALA A 1 106 ? -10.192 -12.618 -4.613 1.00 97.75 106 ALA A C 1
ATOM 827 O O . ALA A 1 106 ? -11.299 -12.079 -4.612 1.00 97.75 106 ALA A O 1
ATOM 828 N N . GLN A 1 107 ? -9.949 -13.707 -5.350 1.00 97.56 107 GLN A N 1
ATOM 829 C CA . GLN A 1 107 ? -10.958 -14.338 -6.212 1.00 97.56 107 GLN A CA 1
ATOM 830 C C . GLN A 1 107 ? -12.206 -14.770 -5.433 1.00 97.56 107 GLN A C 1
ATOM 832 O O . GLN A 1 107 ? -13.334 -14.589 -5.891 1.00 97.56 107 GLN A O 1
ATOM 837 N N . SER A 1 108 ? -12.014 -15.365 -4.255 1.00 98.12 108 SER A N 1
ATOM 838 C CA . SER A 1 108 ? -13.121 -15.831 -3.416 1.00 98.12 108 SER A CA 1
ATOM 839 C C . SER A 1 108 ? -13.900 -14.660 -2.813 1.00 98.12 108 SER A C 1
ATOM 841 O O . SER A 1 108 ? -15.126 -14.696 -2.785 1.00 98.12 108 SER A O 1
ATOM 843 N N . ALA A 1 109 ? -13.202 -13.610 -2.377 1.00 98.19 109 ALA A N 1
ATOM 844 C CA . ALA A 1 109 ? -13.792 -12.386 -1.850 1.00 98.19 109 ALA A CA 1
ATOM 845 C C . ALA A 1 109 ? -14.646 -11.673 -2.914 1.00 98.19 109 ALA A C 1
ATOM 847 O O . ALA A 1 109 ? -15.781 -11.301 -2.624 1.00 98.19 109 ALA A O 1
ATOM 848 N N . LEU A 1 110 ? -14.171 -11.593 -4.166 1.00 97.50 110 LEU A N 1
ATOM 849 C CA . LEU A 1 110 ? -14.953 -11.056 -5.288 1.00 97.50 110 LEU A CA 1
ATOM 850 C C . LEU A 1 110 ? -16.255 -11.826 -5.494 1.00 97.50 110 LEU A C 1
ATOM 852 O O . LEU A 1 110 ? -17.318 -11.220 -5.599 1.00 97.50 110 LEU A O 1
ATOM 856 N N . LYS A 1 111 ? -16.182 -13.163 -5.508 1.00 98.00 111 LYS A N 1
ATOM 857 C CA . LYS A 1 111 ? -17.361 -14.033 -5.652 1.00 98.00 111 LYS A CA 1
ATOM 858 C C . LYS A 1 111 ? -18.359 -13.865 -4.507 1.00 98.00 111 LYS A C 1
ATOM 860 O O . LYS A 1 111 ? -19.553 -14.016 -4.726 1.00 98.00 111 LYS A O 1
ATOM 865 N N . ARG A 1 112 ? -17.878 -13.543 -3.302 1.00 97.94 112 ARG A N 1
ATOM 866 C CA . ARG A 1 112 ? -18.716 -13.223 -2.135 1.00 97.94 112 ARG A CA 1
ATOM 867 C C . ARG A 1 112 ? -19.264 -11.791 -2.146 1.00 97.94 112 ARG A C 1
ATOM 869 O O . ARG A 1 112 ? -20.001 -11.437 -1.236 1.00 97.94 112 ARG A O 1
ATOM 876 N N . GLY A 1 113 ? -18.911 -10.970 -3.137 1.00 97.62 113 GLY A N 1
ATOM 877 C CA . GLY A 1 113 ? -19.325 -9.569 -3.196 1.00 97.62 113 GLY A CA 1
ATOM 878 C C . GLY A 1 113 ? -18.623 -8.675 -2.170 1.00 97.62 113 GLY A C 1
ATOM 879 O O . GLY A 1 113 ? -19.092 -7.575 -1.902 1.00 97.62 113 GLY A O 1
ATOM 880 N N . GLU A 1 114 ? -17.503 -9.117 -1.594 1.00 98.12 114 GLU A N 1
ATOM 881 C CA . GLU A 1 114 ? -16.751 -8.313 -0.631 1.00 98.12 114 GLU A CA 1
ATOM 882 C C . GLU A 1 114 ? -16.133 -7.077 -1.291 1.00 98.12 114 GLU A C 1
ATOM 884 O O . GLU A 1 114 ? -15.723 -7.115 -2.455 1.00 98.12 114 GLU A O 1
ATOM 889 N N . ARG A 1 115 ? -16.025 -5.993 -0.518 1.00 98.19 115 ARG A N 1
ATOM 890 C CA . ARG A 1 115 ? -15.299 -4.776 -0.889 1.00 98.19 115 ARG A CA 1
ATOM 891 C C . ARG A 1 115 ? -14.398 -4.306 0.245 1.00 98.19 115 ARG A C 1
ATOM 893 O O . ARG A 1 115 ? -14.662 -4.615 1.409 1.00 98.19 115 ARG A O 1
ATOM 900 N N . PHE A 1 116 ? -13.335 -3.597 -0.103 1.00 98.81 116 PHE A N 1
ATOM 901 C CA . PHE A 1 116 ? -12.355 -3.039 0.824 1.00 98.81 116 PHE A CA 1
ATOM 902 C C . PHE A 1 116 ? -12.070 -1.586 0.450 1.00 98.81 116 PHE A C 1
ATOM 904 O O . PHE A 1 116 ? -11.928 -1.268 -0.728 1.00 98.81 116 PHE A O 1
ATOM 911 N N . ASP A 1 117 ? -11.954 -0.713 1.445 1.00 98.75 117 ASP A N 1
ATOM 912 C CA . ASP A 1 117 ? -11.578 0.690 1.226 1.00 98.75 117 ASP A CA 1
ATOM 913 C C . ASP A 1 117 ? -10.076 0.811 0.951 1.00 98.75 117 ASP A C 1
ATOM 915 O O . ASP A 1 117 ? -9.626 1.717 0.259 1.00 98.75 117 ASP A O 1
ATOM 919 N N . LEU A 1 118 ? -9.290 -0.125 1.486 1.00 98.56 118 LEU A N 1
ATOM 920 C CA . LEU A 1 118 ? -7.852 -0.205 1.280 1.00 98.56 118 LEU A CA 1
ATOM 921 C C . LEU A 1 118 ? -7.442 -1.660 1.060 1.00 98.56 118 LEU A C 1
ATOM 923 O O . LEU A 1 118 ? -7.733 -2.527 1.884 1.00 98.56 118 LEU A O 1
ATOM 927 N N . VAL A 1 119 ? -6.716 -1.923 -0.021 1.00 98.56 119 VAL A N 1
ATOM 928 C CA . VAL A 1 119 ? -6.008 -3.187 -0.236 1.00 98.56 119 VAL A CA 1
ATOM 929 C C . VAL A 1 119 ? -4.515 -2.896 -0.253 1.00 98.56 119 VAL A C 1
ATOM 931 O O . VAL A 1 119 ? -4.041 -2.142 -1.093 1.00 98.56 119 VAL A O 1
ATOM 934 N N . GLN A 1 120 ? -3.757 -3.510 0.646 1.00 95.81 120 GLN A N 1
ATOM 935 C CA . GLN A 1 120 ? -2.309 -3.368 0.717 1.00 95.81 120 GLN A CA 1
ATOM 936 C C . GLN A 1 120 ? -1.635 -4.685 0.337 1.00 95.81 120 GLN A C 1
ATOM 938 O O . GLN A 1 120 ? -1.797 -5.695 1.026 1.00 95.81 120 GLN A O 1
ATOM 943 N N . ILE A 1 121 ? -0.838 -4.678 -0.730 1.00 93.50 121 ILE A N 1
ATOM 944 C CA . ILE A 1 121 ? -0.014 -5.831 -1.104 1.00 93.50 121 ILE A CA 1
ATOM 945 C C . ILE A 1 121 ? 1.368 -5.640 -0.485 1.00 93.50 121 ILE A C 1
ATOM 947 O O . ILE A 1 121 ? 2.153 -4.792 -0.912 1.00 93.50 121 ILE A O 1
ATOM 951 N N . LYS A 1 122 ? 1.663 -6.439 0.539 1.00 85.56 122 LYS A N 1
ATOM 952 C CA . LYS A 1 122 ? 2.895 -6.385 1.326 1.00 85.56 122 LYS A CA 1
ATOM 953 C C . LYS A 1 122 ? 3.693 -7.681 1.181 1.00 85.56 122 LYS A C 1
ATOM 955 O O . LYS A 1 122 ? 4.025 -8.361 2.153 1.00 85.56 122 LYS A O 1
ATOM 960 N N . ILE A 1 123 ? 4.027 -8.004 -0.062 1.00 81.94 123 ILE A N 1
ATOM 961 C CA . ILE A 1 123 ? 4.891 -9.132 -0.404 1.00 81.94 123 ILE A CA 1
ATOM 962 C C . ILE A 1 123 ? 6.277 -8.597 -0.747 1.00 81.94 123 ILE A C 1
ATOM 964 O O . ILE A 1 123 ? 6.438 -7.761 -1.635 1.00 81.94 123 ILE A O 1
ATOM 968 N N . ASN A 1 124 ? 7.276 -9.071 -0.007 1.00 65.19 124 ASN A N 1
ATOM 969 C CA . ASN A 1 124 ? 8.676 -8.787 -0.283 1.00 65.19 124 ASN A CA 1
ATOM 970 C C . ASN A 1 124 ? 9.167 -9.787 -1.335 1.00 65.19 124 ASN A C 1
ATOM 972 O O . ASN A 1 124 ? 8.847 -10.966 -1.244 1.00 65.19 124 ASN A O 1
ATOM 976 N N . GLU A 1 125 ? 9.899 -9.295 -2.333 1.00 74.12 125 GLU A N 1
ATOM 977 C CA . GLU A 1 125 ? 10.431 -10.064 -3.472 1.00 74.12 125 GLU A CA 1
ATOM 978 C C . GLU A 1 125 ? 9.395 -10.530 -4.518 1.00 74.12 125 GLU A C 1
ATOM 980 O O . GLU A 1 125 ? 9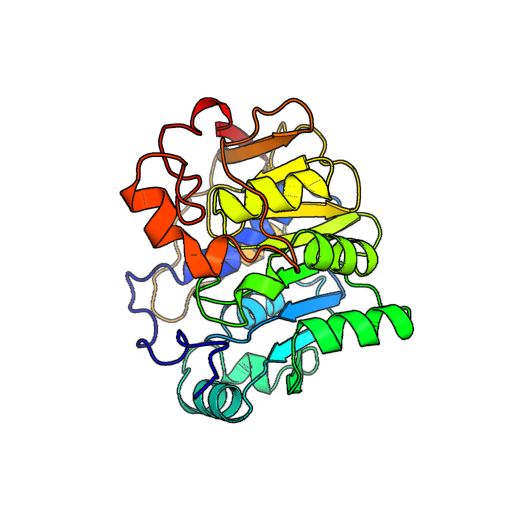.188 -11.728 -4.720 1.00 74.12 125 GLU A O 1
ATOM 985 N N . PRO A 1 126 ? 8.801 -9.602 -5.290 1.00 73.88 126 PRO A N 1
ATOM 986 C CA . PRO A 1 126 ? 7.934 -9.952 -6.420 1.00 73.88 126 PRO A CA 1
ATOM 987 C C . PRO A 1 126 ? 8.661 -10.705 -7.557 1.00 73.88 126 PRO A C 1
ATOM 989 O O . PRO A 1 126 ? 8.026 -11.199 -8.478 1.00 73.88 126 PRO A O 1
ATOM 992 N N . TRP A 1 127 ? 9.991 -10.806 -7.499 1.00 81.88 127 TRP A N 1
ATOM 993 C CA . TRP A 1 127 ? 10.831 -11.566 -8.432 1.00 81.88 127 TRP A CA 1
ATOM 994 C C . TRP A 1 127 ? 11.031 -13.036 -8.029 1.00 81.88 127 TRP A C 1
ATOM 996 O O . TRP A 1 127 ? 11.747 -13.765 -8.712 1.00 81.88 127 TRP A O 1
ATOM 1006 N N . HIS A 1 128 ? 10.451 -13.486 -6.914 1.00 80.19 128 HIS A N 1
ATOM 1007 C CA . HIS A 1 128 ? 10.430 -14.903 -6.558 1.00 80.19 128 HIS A CA 1
ATOM 1008 C C . HIS A 1 128 ? 9.275 -15.631 -7.245 1.00 80.19 128 HIS A C 1
ATOM 1010 O O . HIS A 1 128 ? 8.179 -15.088 -7.381 1.00 80.19 128 HIS A O 1
ATOM 1016 N N . ALA A 1 129 ? 9.532 -16.883 -7.636 1.00 75.75 129 ALA A N 1
ATOM 1017 C CA . ALA A 1 129 ? 8.576 -17.714 -8.356 1.00 75.75 129 ALA A CA 1
ATOM 1018 C C . ALA A 1 129 ? 7.228 -17.814 -7.623 1.00 75.75 129 ALA A C 1
ATOM 1020 O O . ALA A 1 129 ? 7.166 -18.256 -6.472 1.00 75.75 129 ALA A O 1
ATOM 1021 N N . GLY A 1 130 ? 6.154 -17.420 -8.306 1.00 77.56 130 GLY A N 1
ATOM 1022 C CA . GLY A 1 130 ? 4.784 -17.391 -7.796 1.00 77.56 130 GLY A CA 1
ATOM 1023 C C . GLY A 1 130 ? 4.384 -16.080 -7.111 1.00 77.56 130 GLY A C 1
ATOM 1024 O O . GLY A 1 130 ? 3.193 -15.775 -7.065 1.00 77.56 130 GLY A O 1
ATOM 1025 N N . SER A 1 131 ? 5.339 -15.276 -6.635 1.00 80.00 131 SER A N 1
ATOM 1026 C CA . SER A 1 131 ? 5.065 -13.981 -5.992 1.00 80.00 131 SER A CA 1
ATOM 1027 C C . SER A 1 131 ? 4.816 -12.871 -7.011 1.00 80.00 131 SER A C 1
ATOM 1029 O O . SER A 1 131 ? 4.024 -11.968 -6.737 1.00 80.00 131 SER A O 1
ATOM 1031 N N . GLY A 1 132 ? 5.414 -12.957 -8.206 1.00 83.50 132 GLY A N 1
ATOM 1032 C CA . GLY A 1 132 ? 5.197 -11.995 -9.294 1.00 83.50 132 GLY A CA 1
ATOM 1033 C C . GLY A 1 132 ? 3.739 -11.927 -9.751 1.00 83.50 132 GLY A C 1
ATOM 1034 O O . GLY A 1 132 ? 3.244 -10.860 -10.107 1.00 83.50 132 GLY A O 1
ATOM 1035 N N . ASN A 1 133 ? 3.000 -13.030 -9.625 1.00 87.81 133 ASN A N 1
ATOM 1036 C CA . ASN A 1 133 ? 1.577 -13.095 -9.965 1.00 87.81 133 ASN A CA 1
ATOM 1037 C C . ASN A 1 133 ? 0.688 -12.264 -9.026 1.00 87.81 133 ASN A C 1
ATOM 1039 O O . ASN A 1 133 ? -0.464 -12.000 -9.361 1.00 87.81 133 ASN A O 1
ATOM 1043 N N . LEU A 1 134 ? 1.174 -11.833 -7.860 1.00 92.38 134 LEU A N 1
ATOM 1044 C CA . LEU A 1 134 ? 0.463 -10.872 -7.004 1.00 92.38 134 LEU A CA 1
ATOM 1045 C C . LEU A 1 134 ? 0.695 -9.415 -7.432 1.00 92.38 134 LEU A C 1
ATOM 1047 O O . LEU A 1 134 ? 0.254 -8.498 -6.749 1.00 92.38 134 LEU A O 1
ATOM 1051 N N . PHE A 1 135 ? 1.369 -9.196 -8.558 1.00 93.31 135 PHE A N 1
ATOM 1052 C CA . PHE A 1 135 ? 1.632 -7.877 -9.127 1.00 93.31 135 PHE A CA 1
ATOM 1053 C C . PHE A 1 135 ? 1.385 -7.851 -10.636 1.00 93.31 135 PHE A C 1
ATOM 1055 O O . PHE A 1 135 ? 1.884 -6.969 -11.324 1.00 93.31 135 PHE A O 1
ATOM 1062 N N . SER A 1 136 ? 0.673 -8.842 -11.180 1.00 95.06 136 SER A N 1
ATOM 1063 C CA . SER A 1 136 ? 0.327 -8.830 -12.597 1.00 95.06 136 SER A CA 1
ATOM 1064 C C . SER A 1 136 ? -0.807 -7.852 -12.880 1.00 95.06 136 SER A C 1
ATOM 1066 O O . SER A 1 136 ? -1.620 -7.548 -11.999 1.00 95.06 136 SER A O 1
ATOM 1068 N N . VAL A 1 137 ? -0.910 -7.407 -14.131 1.00 96.81 137 VAL A N 1
ATOM 1069 C CA . VAL A 1 137 ? -2.024 -6.567 -14.586 1.00 96.81 137 VAL A CA 1
ATOM 1070 C C . VAL A 1 137 ? -3.370 -7.252 -14.301 1.00 96.81 137 VAL A C 1
ATOM 1072 O O . VAL A 1 137 ? -4.305 -6.614 -13.818 1.00 96.81 137 VAL A O 1
ATOM 1075 N N . GLU A 1 138 ? -3.484 -8.565 -14.519 1.00 97.44 138 GLU A N 1
ATOM 1076 C CA . GLU A 1 138 ? -4.690 -9.349 -14.212 1.00 97.44 138 GLU A CA 1
ATOM 1077 C C . GLU A 1 138 ? -5.025 -9.326 -12.720 1.00 97.44 138 GLU A C 1
ATOM 1079 O O . GLU A 1 138 ? -6.195 -9.183 -12.346 1.00 97.44 138 GLU A O 1
ATOM 1084 N N . PHE A 1 139 ? -4.013 -9.425 -11.856 1.00 97.25 139 PHE A N 1
ATOM 1085 C CA . PHE A 1 139 ? -4.232 -9.322 -10.422 1.00 97.25 139 PHE A CA 1
ATOM 1086 C C . PHE A 1 139 ? -4.651 -7.917 -10.009 1.00 97.25 139 PHE A C 1
ATOM 1088 O O . PHE A 1 139 ? -5.586 -7.766 -9.229 1.00 97.25 139 PHE A O 1
ATOM 1095 N N . PHE A 1 140 ? -4.036 -6.877 -10.564 1.00 98.00 140 PHE A N 1
ATOM 1096 C CA . PHE A 1 140 ? -4.446 -5.503 -10.292 1.00 98.00 140 PHE A CA 1
ATOM 1097 C C . PHE A 1 140 ? -5.883 -5.232 -10.749 1.00 98.00 140 PHE A C 1
ATOM 1099 O O . PHE A 1 140 ? -6.628 -4.593 -10.007 1.00 98.00 140 PHE A O 1
ATOM 1106 N N . ARG A 1 141 ? -6.337 -5.790 -11.884 1.00 98.31 141 ARG A N 1
ATOM 1107 C CA . ARG A 1 141 ? -7.761 -5.734 -12.288 1.00 98.31 141 ARG A CA 1
ATOM 1108 C C . ARG A 1 141 ? -8.668 -6.414 -11.261 1.00 98.31 141 ARG A C 1
ATOM 1110 O O . ARG A 1 141 ? -9.720 -5.878 -10.917 1.00 98.31 141 ARG A O 1
ATOM 1117 N N . MET A 1 142 ? -8.250 -7.569 -10.743 1.00 98.12 142 MET A N 1
ATOM 1118 C CA . MET A 1 142 ? -8.967 -8.279 -9.682 1.00 98.12 142 MET A CA 1
ATOM 1119 C C . MET A 1 142 ? -9.071 -7.433 -8.408 1.00 98.12 142 MET A C 1
ATOM 1121 O O . MET A 1 142 ? -10.148 -7.334 -7.822 1.00 98.12 142 MET A O 1
ATOM 1125 N N . ILE A 1 143 ? -7.973 -6.789 -8.005 1.00 98.50 143 ILE A N 1
ATOM 1126 C CA . ILE A 1 143 ? -7.951 -5.899 -6.847 1.00 98.50 143 ILE A CA 1
ATOM 1127 C C . ILE A 1 143 ? -8.813 -4.657 -7.081 1.00 98.50 143 ILE A C 1
ATOM 1129 O O . ILE A 1 143 ? -9.582 -4.314 -6.190 1.00 98.50 143 ILE A O 1
ATOM 1133 N N . LYS A 1 144 ? -8.789 -4.034 -8.268 1.00 98.50 144 LYS A N 1
ATOM 1134 C CA . LYS A 1 144 ? -9.689 -2.912 -8.596 1.00 98.50 144 LYS A CA 1
ATOM 1135 C C . LYS A 1 144 ? -11.159 -3.294 -8.393 1.00 98.50 144 LYS A C 1
ATOM 1137 O O . LYS A 1 144 ? -11.905 -2.524 -7.806 1.00 98.50 144 LYS A O 1
ATOM 1142 N N . GLY A 1 145 ? -11.556 -4.509 -8.780 1.00 98.31 145 GLY A N 1
ATOM 1143 C CA . GLY A 1 145 ? -12.908 -5.026 -8.528 1.00 98.31 145 GLY A CA 1
ATOM 1144 C C . GLY A 1 145 ? -13.247 -5.275 -7.048 1.00 98.31 145 GLY A C 1
ATOM 1145 O O . GLY A 1 145 ? -14.426 -5.342 -6.700 1.00 98.31 145 GLY A O 1
ATOM 1146 N N . LEU A 1 146 ? -12.240 -5.431 -6.180 1.00 98.31 146 LEU A N 1
ATOM 1147 C CA . LEU A 1 146 ? -12.402 -5.547 -4.726 1.00 98.31 146 LEU A CA 1
ATOM 1148 C C . LEU A 1 146 ? -12.423 -4.199 -4.014 1.00 98.31 146 LEU A C 1
ATOM 1150 O O . LEU A 1 146 ? -12.848 -4.147 -2.861 1.00 98.31 146 LEU A O 1
ATOM 1154 N N . LEU A 1 147 ? -11.958 -3.129 -4.650 1.00 98.75 147 LEU A N 1
ATOM 1155 C CA . LEU A 1 147 ? -11.974 -1.814 -4.034 1.00 98.75 147 LEU A CA 1
ATOM 1156 C C . LEU A 1 147 ? -13.405 -1.279 -3.982 1.00 98.75 147 LEU A C 1
ATOM 1158 O O . LEU A 1 147 ? -14.165 -1.373 -4.948 1.00 98.75 147 LEU A O 1
ATOM 1162 N N . ALA A 1 148 ? -13.772 -0.709 -2.838 1.00 98.38 148 ALA A N 1
ATOM 1163 C CA . ALA A 1 148 ? -14.928 0.171 -2.752 1.00 98.38 148 ALA A CA 1
ATOM 1164 C C . ALA A 1 148 ? -14.734 1.383 -3.683 1.00 98.38 148 ALA A C 1
ATOM 1166 O O . ALA A 1 148 ? -13.626 1.651 -4.163 1.00 98.38 148 ALA A O 1
ATOM 1167 N N . GLU A 1 149 ? -15.810 2.108 -3.969 1.00 96.62 149 GLU A N 1
ATOM 1168 C CA . GLU A 1 149 ? -15.706 3.386 -4.677 1.00 96.62 149 GLU A CA 1
ATOM 1169 C C . GLU A 1 149 ? -14.805 4.344 -3.886 1.00 96.62 149 GLU A C 1
ATOM 1171 O O . GLU A 1 149 ? -14.933 4.461 -2.668 1.00 96.62 149 GLU A O 1
ATOM 1176 N N . GLY A 1 150 ? -13.833 4.963 -4.561 1.00 96.81 150 GLY A N 1
ATOM 1177 C CA . GLY A 1 150 ? -12.830 5.809 -3.913 1.00 96.81 150 GLY A CA 1
ATOM 1178 C C . GLY A 1 150 ? -11.797 5.058 -3.063 1.00 96.81 150 GLY A C 1
ATOM 1179 O O . GLY A 1 150 ? -10.934 5.700 -2.468 1.00 96.81 150 GLY A O 1
ATOM 1180 N N . GLY A 1 151 ? -11.848 3.722 -3.014 1.00 98.25 151 GLY A N 1
ATOM 1181 C CA . GLY A 1 151 ? -10.877 2.898 -2.299 1.00 98.25 151 GLY A CA 1
ATOM 1182 C C . GLY A 1 151 ? -9.506 2.866 -2.977 1.00 98.25 151 GLY A C 1
ATOM 1183 O O . GLY A 1 151 ? -9.386 3.117 -4.177 1.00 98.25 151 GLY A O 1
ATOM 1184 N N . TYR A 1 152 ? -8.468 2.513 -2.218 1.00 98.50 152 TYR A N 1
ATOM 1185 C CA . TYR A 1 152 ? -7.081 2.528 -2.682 1.00 98.50 152 TYR A CA 1
ATOM 1186 C C . TYR A 1 152 ? -6.409 1.151 -2.669 1.00 98.50 152 TYR A C 1
ATOM 1188 O O . TYR A 1 152 ? -6.547 0.369 -1.729 1.00 98.50 152 TYR A O 1
ATOM 1196 N N . LEU A 1 153 ? -5.608 0.878 -3.697 1.00 98.50 153 LEU A N 1
ATOM 1197 C CA . LEU A 1 153 ? -4.595 -0.172 -3.711 1.00 98.50 153 LEU A CA 1
ATOM 1198 C C . LEU A 1 153 ? -3.241 0.438 -3.350 1.00 98.50 153 LEU A C 1
ATOM 1200 O O . LEU A 1 153 ? -2.768 1.318 -4.058 1.00 98.50 153 LEU A O 1
ATOM 1204 N N . GLY A 1 154 ? -2.595 -0.063 -2.301 1.00 96.38 154 GLY A N 1
ATOM 1205 C CA . GLY A 1 154 ? -1.214 0.255 -1.955 1.00 96.38 154 GLY A CA 1
ATOM 1206 C C . GLY A 1 154 ? -0.247 -0.874 -2.324 1.00 96.38 154 GLY A C 1
ATOM 1207 O O . GLY A 1 154 ? -0.446 -2.038 -1.961 1.00 96.38 154 GLY A O 1
ATOM 1208 N N . VAL A 1 155 ? 0.846 -0.522 -2.995 1.00 94.25 155 VAL A N 1
ATOM 1209 C CA . VAL A 1 155 ? 1.951 -1.425 -3.362 1.00 94.25 155 VAL A CA 1
ATOM 1210 C C . VAL A 1 155 ? 3.291 -0.734 -3.136 1.00 94.25 155 VAL A C 1
ATOM 1212 O O . VAL A 1 155 ? 3.352 0.468 -2.908 1.00 94.25 155 VAL A O 1
ATOM 1215 N N . ARG A 1 156 ? 4.404 -1.465 -3.207 1.00 89.94 156 ARG A N 1
ATOM 1216 C CA . ARG A 1 156 ? 5.740 -0.849 -3.130 1.00 89.94 156 ARG A CA 1
ATOM 1217 C C . ARG A 1 156 ? 5.976 0.102 -4.329 1.00 89.94 156 ARG A C 1
ATOM 1219 O O . ARG A 1 156 ? 5.604 -0.284 -5.437 1.00 89.94 156 ARG A O 1
ATOM 1226 N N . PRO A 1 157 ? 6.629 1.270 -4.165 1.00 89.81 157 PRO A N 1
ATOM 1227 C CA . PRO A 1 157 ? 6.887 2.248 -5.226 1.00 89.81 157 PRO A CA 1
ATOM 1228 C C . PRO A 1 157 ? 8.032 1.789 -6.133 1.00 89.81 157 PRO A C 1
ATOM 1230 O O . PRO A 1 157 ? 9.149 2.305 -6.084 1.00 89.81 157 PRO A O 1
ATOM 1233 N N . LEU A 1 158 ? 7.755 0.764 -6.932 1.00 91.38 158 LEU A N 1
ATOM 1234 C CA . LEU A 1 158 ? 8.661 0.235 -7.940 1.00 91.38 158 LEU A CA 1
ATOM 1235 C C . LEU A 1 158 ? 8.169 0.613 -9.335 1.00 91.38 158 LEU A C 1
ATOM 1237 O O . LEU A 1 158 ? 6.962 0.648 -9.578 1.00 91.38 158 LEU A O 1
ATOM 1241 N N . VAL A 1 159 ? 9.103 0.822 -10.262 1.00 90.94 159 VAL A N 1
ATOM 1242 C CA . VAL A 1 159 ? 8.806 1.146 -11.667 1.00 90.94 159 VAL A CA 1
ATOM 1243 C C . VAL A 1 159 ? 7.892 0.111 -12.317 1.00 90.94 159 VAL A C 1
ATOM 1245 O O . VAL A 1 159 ? 6.969 0.485 -13.042 1.00 90.94 159 VAL A O 1
ATOM 1248 N N . GLY A 1 160 ? 8.109 -1.177 -12.033 1.00 91.75 160 GLY A N 1
ATOM 1249 C CA . GLY A 1 160 ? 7.237 -2.242 -12.524 1.00 91.75 160 GLY A CA 1
ATOM 1250 C C . GLY A 1 160 ? 5.804 -2.078 -12.019 1.00 91.75 160 GLY A C 1
ATOM 1251 O O . GLY A 1 160 ? 4.878 -1.989 -12.814 1.00 91.75 160 GLY A O 1
ATOM 1252 N N . HIS A 1 161 ? 5.629 -1.912 -10.704 1.00 94.06 161 HIS A N 1
ATOM 1253 C CA . HIS A 1 161 ? 4.304 -1.739 -10.103 1.00 94.06 161 HIS A CA 1
ATOM 1254 C C . HIS A 1 161 ? 3.577 -0.493 -10.613 1.00 94.06 161 HIS A C 1
ATOM 1256 O O . HIS A 1 161 ? 2.372 -0.554 -10.843 1.00 94.06 161 HIS A O 1
ATOM 1262 N N . LEU A 1 162 ? 4.296 0.621 -10.802 1.00 94.25 162 LEU A N 1
ATOM 1263 C CA . LEU A 1 162 ? 3.747 1.815 -11.442 1.00 94.25 162 LEU A CA 1
ATOM 1264 C C . LEU A 1 162 ? 3.240 1.482 -12.847 1.00 94.25 162 LEU A C 1
ATOM 1266 O O . LEU A 1 162 ? 2.090 1.761 -13.167 1.00 94.25 162 LEU A O 1
ATOM 1270 N N . SER A 1 163 ? 4.076 0.844 -13.662 1.00 93.00 163 SER A N 1
ATOM 1271 C CA . SER A 1 163 ? 3.759 0.535 -15.060 1.00 93.00 163 SER A CA 1
ATOM 1272 C C . SER A 1 163 ? 2.556 -0.401 -15.190 1.00 93.00 163 SER A C 1
ATOM 1274 O O . SER A 1 163 ? 1.652 -0.127 -15.979 1.00 93.00 163 SER A O 1
ATOM 1276 N N . ASP A 1 164 ? 2.505 -1.459 -14.380 1.00 94.19 164 ASP A N 1
ATOM 1277 C CA . ASP A 1 164 ? 1.408 -2.431 -14.378 1.00 94.19 164 ASP A CA 1
ATOM 1278 C C . ASP A 1 164 ? 0.116 -1.828 -13.810 1.00 94.19 164 ASP A C 1
ATOM 1280 O O . ASP A 1 164 ? -0.973 -2.055 -14.338 1.00 94.19 164 ASP A O 1
ATOM 1284 N N . GLY A 1 165 ? 0.220 -1.010 -12.759 1.00 95.44 165 GLY A N 1
ATOM 1285 C CA . GLY A 1 165 ? -0.920 -0.320 -12.156 1.00 95.44 165 GLY A CA 1
ATOM 1286 C C . GLY A 1 165 ? -1.554 0.702 -13.093 1.00 95.44 165 GLY A C 1
ATOM 1287 O O . GLY A 1 165 ? -2.775 0.723 -13.231 1.00 95.44 165 GLY A O 1
ATOM 1288 N N . MET A 1 166 ? -0.749 1.463 -13.837 1.00 94.19 166 MET A N 1
ATOM 1289 C CA . MET A 1 166 ? -1.228 2.432 -14.836 1.00 94.19 166 MET A CA 1
ATOM 1290 C C . MET A 1 166 ? -1.896 1.781 -16.068 1.00 94.19 166 MET A C 1
ATOM 1292 O O . MET A 1 166 ? -2.404 2.482 -16.945 1.00 94.19 166 MET A O 1
ATOM 1296 N N . GLN A 1 167 ? -1.919 0.444 -16.171 1.00 94.69 167 GLN A N 1
ATOM 1297 C CA . GLN A 1 167 ? -2.768 -0.275 -17.136 1.00 94.69 167 GLN A CA 1
ATOM 1298 C C . GLN A 1 167 ? -4.191 -0.529 -16.633 1.00 94.69 167 GLN A C 1
ATOM 1300 O O . GLN A 1 167 ? -5.063 -0.921 -17.408 1.00 94.69 167 GLN A O 1
ATOM 1305 N N . VAL A 1 168 ? -4.417 -0.374 -15.331 1.00 96.50 168 VAL A N 1
ATOM 1306 C CA . VAL A 1 168 ? -5.667 -0.733 -14.652 1.00 96.50 168 VAL A CA 1
ATOM 1307 C C . VAL A 1 168 ? -6.334 0.487 -14.021 1.00 96.50 168 VAL A C 1
ATOM 1309 O O . VAL A 1 168 ? -7.564 0.562 -13.963 1.00 96.50 168 VAL A O 1
ATOM 1312 N N . PHE A 1 169 ? -5.534 1.432 -13.542 1.00 96.62 169 PHE A N 1
ATOM 1313 C CA . PHE A 1 169 ? -5.961 2.629 -12.833 1.00 96.62 169 PHE A CA 1
ATOM 1314 C C . PHE A 1 169 ? -5.607 3.885 -13.630 1.00 96.62 169 PHE A C 1
ATOM 1316 O O . PHE A 1 169 ? -4.636 3.895 -14.384 1.00 96.62 169 PHE A O 1
ATOM 1323 N N . ASP A 1 170 ? -6.393 4.942 -13.433 1.00 93.62 170 ASP A N 1
ATOM 1324 C CA . ASP A 1 170 ? -6.283 6.184 -14.211 1.00 93.62 170 ASP A CA 1
ATOM 1325 C C . ASP A 1 170 ? -5.177 7.117 -13.689 1.00 93.62 170 ASP A C 1
ATOM 1327 O O . ASP A 1 170 ? -4.735 8.034 -14.383 1.00 93.62 170 ASP A O 1
ATOM 1331 N N . GLY A 1 171 ? -4.697 6.856 -12.472 1.00 94.06 171 GLY A N 1
ATOM 1332 C CA . GLY A 1 171 ? -3.600 7.586 -11.860 1.00 94.06 171 GLY A CA 1
ATOM 1333 C C . GLY A 1 171 ? -3.016 6.877 -10.646 1.00 94.06 171 GLY A C 1
ATOM 1334 O O . GLY A 1 171 ? -3.581 5.908 -10.124 1.00 94.06 171 GLY A O 1
ATOM 1335 N N . ALA A 1 172 ? -1.881 7.396 -10.188 1.00 95.75 172 ALA A N 1
ATOM 1336 C CA . ALA A 1 172 ? -1.187 6.922 -9.003 1.00 95.75 172 ALA A CA 1
ATOM 1337 C C . ALA A 1 172 ? -0.670 8.089 -8.152 1.00 95.75 172 ALA A C 1
ATOM 1339 O O . ALA A 1 172 ? -0.311 9.145 -8.671 1.00 95.75 172 ALA A O 1
ATOM 1340 N N . LEU A 1 173 ? -0.606 7.883 -6.840 1.00 95.19 173 LEU A N 1
ATOM 1341 C CA . LEU A 1 173 ? -0.097 8.842 -5.867 1.00 95.19 173 LEU A CA 1
ATOM 1342 C C . LEU A 1 173 ? 0.953 8.162 -4.993 1.00 95.19 173 LEU A C 1
ATOM 1344 O O . LEU A 1 173 ? 0.696 7.131 -4.376 1.00 95.19 173 LEU A O 1
ATOM 1348 N N . TYR A 1 174 ? 2.136 8.750 -4.922 1.00 93.25 174 TYR A N 1
ATOM 1349 C CA . TYR A 1 174 ? 3.210 8.326 -4.040 1.00 93.25 174 TYR A CA 1
ATOM 1350 C C . TYR A 1 174 ? 3.502 9.454 -3.045 1.00 93.25 174 TYR A C 1
ATOM 1352 O O . TYR A 1 174 ? 4.079 10.461 -3.450 1.00 93.25 174 TYR A O 1
ATOM 1360 N N . PRO A 1 175 ? 3.148 9.311 -1.753 1.00 87.31 175 PRO A N 1
ATOM 1361 C CA . PRO A 1 175 ? 3.384 10.333 -0.723 1.00 87.31 175 PRO A CA 1
ATOM 1362 C C . PRO A 1 175 ? 4.862 10.557 -0.348 1.00 87.31 175 PRO A C 1
ATOM 1364 O O . PRO A 1 175 ? 5.158 11.034 0.738 1.00 87.31 175 PRO A O 1
ATOM 1367 N N . GLY A 1 176 ? 5.802 10.139 -1.199 1.00 75.44 176 GLY A N 1
ATOM 1368 C CA . GLY A 1 176 ? 7.238 10.287 -0.966 1.00 75.44 176 GLY A CA 1
ATOM 1369 C C . GLY A 1 176 ? 7.872 9.150 -0.166 1.00 75.44 176 GLY A C 1
ATOM 1370 O O . GLY A 1 176 ? 9.100 9.059 -0.124 1.00 75.44 176 GLY A O 1
ATOM 1371 N N . TYR A 1 177 ? 7.080 8.231 0.403 1.00 74.06 177 TYR A N 1
ATOM 1372 C CA . TYR A 1 177 ? 7.634 7.109 1.156 1.00 74.06 177 TYR A CA 1
ATOM 1373 C C . TYR A 1 177 ? 6.840 5.799 1.080 1.00 74.06 177 TYR A C 1
ATOM 1375 O O . TYR A 1 177 ? 5.629 5.799 0.950 1.00 74.06 177 TYR A O 1
ATOM 1383 N N . TYR A 1 178 ? 7.552 4.671 1.139 1.00 77.56 178 TYR A N 1
ATOM 1384 C CA . TYR A 1 178 ? 7.122 3.264 1.257 1.00 77.56 178 TYR A CA 1
ATOM 1385 C C . TYR A 1 178 ? 6.025 2.673 0.339 1.00 77.56 178 TYR A C 1
ATOM 1387 O O . TYR A 1 178 ? 6.226 1.551 -0.136 1.00 77.56 178 TYR A O 1
ATOM 1395 N N . HIS A 1 179 ? 4.897 3.341 0.069 1.00 89.12 179 HIS A N 1
ATOM 1396 C CA . HIS A 1 179 ? 3.843 2.818 -0.811 1.00 89.12 179 HIS A CA 1
ATOM 1397 C C . HIS A 1 179 ? 3.395 3.797 -1.891 1.00 89.12 179 HIS A C 1
ATOM 1399 O O . HIS A 1 179 ? 3.095 4.957 -1.630 1.00 89.12 179 HIS A O 1
ATOM 1405 N N . LEU A 1 180 ? 3.292 3.262 -3.104 1.00 93.94 180 LEU A N 1
ATOM 1406 C CA . LEU A 1 180 ? 2.570 3.829 -4.231 1.00 93.94 180 LEU A CA 1
ATOM 1407 C C . LEU A 1 180 ? 1.101 3.414 -4.131 1.00 93.94 180 LEU A C 1
ATOM 1409 O O . LEU A 1 180 ? 0.806 2.230 -3.939 1.00 93.94 180 LEU A O 1
ATOM 1413 N N . PHE A 1 181 ? 0.201 4.375 -4.296 1.00 97.00 181 PHE A N 1
ATOM 1414 C CA . PHE A 1 181 ? -1.236 4.173 -4.215 1.00 97.00 181 PHE A CA 1
ATOM 1415 C C . PHE A 1 181 ? -1.918 4.367 -5.564 1.00 97.00 181 PHE A C 1
ATOM 1417 O O . PHE A 1 181 ? -1.624 5.315 -6.284 1.00 97.00 181 PHE A O 1
ATOM 1424 N N . PHE A 1 182 ? -2.884 3.507 -5.864 1.00 97.94 182 PHE A N 1
ATOM 1425 C CA . PHE A 1 182 ? -3.808 3.640 -6.986 1.00 97.94 182 PHE A CA 1
ATOM 1426 C C . PHE A 1 182 ? -5.232 3.723 -6.455 1.00 97.94 182 PHE A C 1
ATOM 1428 O O . PHE A 1 182 ? -5.566 3.000 -5.517 1.00 97.94 182 PHE A O 1
ATOM 1435 N N . LYS A 1 183 ? -6.077 4.567 -7.046 1.00 97.56 183 LYS A N 1
ATOM 1436 C CA . LYS A 1 183 ? -7.457 4.766 -6.587 1.00 97.56 183 LYS A CA 1
ATOM 1437 C C . LYS A 1 183 ? -8.454 4.085 -7.513 1.00 97.56 183 LYS A C 1
ATOM 1439 O O . LYS A 1 183 ? -8.309 4.121 -8.732 1.00 97.56 183 LYS A O 1
ATOM 1444 N N . ASN A 1 184 ? -9.502 3.500 -6.946 1.00 97.31 184 ASN A N 1
ATOM 1445 C CA . ASN A 1 184 ? -10.694 3.131 -7.694 1.00 97.31 184 ASN A CA 1
ATOM 1446 C C . ASN A 1 184 ? -11.532 4.384 -7.987 1.00 97.31 184 ASN A C 1
ATOM 1448 O O . ASN A 1 184 ? -12.416 4.754 -7.212 1.00 97.31 184 ASN A O 1
ATOM 1452 N N . GLY A 1 185 ? -11.184 5.050 -9.084 1.00 94.06 185 GLY A N 1
ATOM 1453 C CA . GLY A 1 185 ? -11.691 6.360 -9.479 1.00 94.06 185 GLY A CA 1
ATOM 1454 C C . GLY A 1 185 ? -10.536 7.317 -9.766 1.00 94.06 185 GLY A C 1
ATOM 1455 O O . GLY A 1 185 ? -9.369 6.925 -9.766 1.00 94.06 185 GLY A O 1
ATOM 1456 N N . GLU A 1 186 ? -10.860 8.584 -9.993 1.00 92.00 186 GLU A N 1
ATOM 1457 C CA . GLU A 1 186 ? -9.862 9.602 -10.311 1.00 92.00 186 GLU A CA 1
ATOM 1458 C C . GLU A 1 186 ? -9.087 10.059 -9.068 1.00 92.00 186 GLU A C 1
ATOM 1460 O O . GLU A 1 186 ? -9.654 10.265 -7.991 1.00 92.00 186 GLU A O 1
ATOM 1465 N N . ILE A 1 187 ? -7.779 10.265 -9.231 1.00 92.00 187 ILE A N 1
ATOM 1466 C CA . ILE A 1 187 ? -6.952 10.967 -8.247 1.00 92.00 187 ILE A CA 1
ATOM 1467 C C . ILE A 1 187 ? -6.876 12.433 -8.693 1.00 92.00 187 ILE A C 1
ATOM 1469 O O . ILE A 1 187 ? -6.135 12.721 -9.638 1.00 92.00 187 ILE A O 1
ATOM 1473 N N . PRO A 1 188 ? -7.626 13.358 -8.062 1.00 89.62 188 PRO A N 1
ATOM 1474 C CA . PRO A 1 188 ? -7.584 14.768 -8.433 1.00 89.62 188 PRO A CA 1
ATOM 1475 C C . PRO A 1 188 ? -6.195 15.353 -8.176 1.00 89.62 188 PRO A C 1
ATOM 1477 O O . PRO A 1 188 ? -5.416 14.812 -7.387 1.00 89.62 188 PRO A O 1
ATOM 1480 N N . LEU A 1 189 ? -5.878 16.466 -8.840 1.00 90.38 189 LEU A N 1
ATOM 1481 C CA . LEU A 1 189 ? -4.626 17.179 -8.608 1.00 90.38 189 LEU A CA 1
ATOM 1482 C C . LEU A 1 189 ? -4.508 17.537 -7.125 1.00 90.38 189 LEU A C 1
ATOM 1484 O O . LEU A 1 189 ? -5.346 18.261 -6.590 1.00 90.38 189 LEU A O 1
ATOM 1488 N N . VAL A 1 190 ? -3.458 17.049 -6.470 1.00 92.38 190 VAL A N 1
ATOM 1489 C CA . VAL A 1 190 ? -3.203 17.426 -5.082 1.00 92.38 190 VAL A CA 1
ATOM 1490 C C . VAL A 1 190 ? -2.533 18.797 -5.077 1.00 92.38 190 VAL A C 1
ATOM 1492 O O . VAL A 1 190 ? -1.442 18.970 -5.630 1.00 92.38 190 VAL A O 1
ATOM 1495 N N . GLU A 1 191 ? -3.196 19.777 -4.471 1.00 92.75 191 GLU A N 1
ATOM 1496 C CA . GLU A 1 191 ? -2.667 21.136 -4.295 1.00 92.75 191 GLU A CA 1
ATOM 1497 C C . GLU A 1 191 ? -2.166 21.388 -2.874 1.00 92.75 191 GLU A C 1
ATOM 1499 O O . GLU A 1 191 ? -1.312 22.242 -2.672 1.00 92.75 191 GLU A O 1
ATOM 1504 N N . GLN A 1 192 ? -2.673 20.632 -1.899 1.00 92.38 192 GLN A N 1
ATOM 1505 C CA . GLN A 1 192 ? -2.361 20.777 -0.481 1.00 92.38 192 GLN A CA 1
ATOM 1506 C C . GLN A 1 192 ? -2.670 19.481 0.271 1.00 92.38 192 GLN A C 1
ATOM 1508 O O . GLN A 1 192 ? -3.512 18.693 -0.160 1.00 92.38 192 GLN A O 1
ATOM 1513 N N . ALA A 1 193 ? -2.021 19.290 1.416 1.00 91.75 193 ALA A N 1
ATOM 1514 C CA . ALA A 1 193 ? -2.330 18.230 2.365 1.00 91.75 193 ALA A CA 1
ATOM 1515 C C . ALA A 1 193 ? -3.094 18.814 3.562 1.00 91.75 193 ALA A C 1
ATOM 1517 O O . ALA A 1 193 ? -2.624 19.762 4.187 1.00 91.75 193 ALA A O 1
ATOM 1518 N N . VAL A 1 194 ? -4.259 18.259 3.898 1.00 91.62 194 VAL A N 1
ATOM 1519 C CA . VAL A 1 194 ? -5.095 18.729 5.014 1.00 91.62 194 VAL A CA 1
ATOM 1520 C C . VAL A 1 194 ? -4.950 17.784 6.200 1.00 91.62 194 VAL A C 1
ATOM 1522 O O . VAL A 1 194 ? -5.363 16.627 6.144 1.00 91.62 194 VAL A O 1
ATOM 1525 N N . VAL A 1 195 ? -4.385 18.277 7.300 1.00 88.19 195 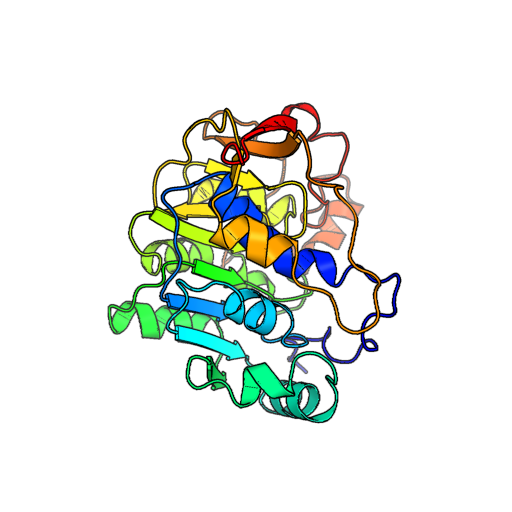VAL A N 1
ATOM 1526 C CA . VAL A 1 195 ? -4.109 17.467 8.493 1.00 88.19 195 VAL A CA 1
ATOM 1527 C C . VAL A 1 195 ? -5.250 17.616 9.490 1.00 88.19 195 VAL A C 1
ATOM 1529 O O . VAL A 1 195 ? -5.277 18.540 10.289 1.00 88.19 195 VAL A O 1
ATOM 1532 N N . THR A 1 196 ? -6.215 16.705 9.472 1.00 88.50 196 THR A N 1
ATOM 1533 C CA . THR A 1 196 ? -7.283 16.675 10.483 1.00 88.50 196 THR A CA 1
ATOM 1534 C C . THR A 1 196 ? -6.746 16.234 11.859 1.00 88.50 196 THR A C 1
ATOM 1536 O O . THR A 1 196 ? -5.661 15.651 11.927 1.00 88.50 196 THR A O 1
ATOM 1539 N N . PRO A 1 197 ? -7.471 16.469 12.974 1.00 86.81 197 PRO A N 1
ATOM 1540 C CA . PRO A 1 197 ? -6.997 16.095 14.312 1.00 86.81 197 PRO A CA 1
ATOM 1541 C C . PRO A 1 197 ? -6.598 14.619 14.453 1.00 86.81 197 PRO A C 1
ATOM 1543 O O . PRO A 1 197 ? -5.581 14.315 15.064 1.00 86.81 197 PRO A O 1
ATOM 1546 N N . ASP A 1 198 ? -7.330 13.700 13.818 1.00 85.31 198 ASP A N 1
ATOM 1547 C CA . ASP A 1 198 ? -6.995 12.271 13.782 1.00 85.31 198 ASP A CA 1
ATOM 1548 C C . ASP A 1 198 ? -5.673 11.978 13.052 1.00 85.31 198 ASP A C 1
ATOM 1550 O O . ASP A 1 198 ? -4.925 11.091 13.468 1.00 85.31 198 ASP A O 1
ATOM 1554 N N . ILE A 1 199 ? -5.350 12.741 12.003 1.00 85.81 199 ILE A N 1
ATOM 1555 C CA . ILE A 1 199 ? -4.073 12.648 11.282 1.00 85.81 199 ILE A CA 1
ATOM 1556 C C . ILE A 1 199 ? -2.947 13.221 12.149 1.00 85.81 199 ILE A C 1
ATOM 1558 O O . ILE A 1 199 ? -1.917 12.569 12.318 1.00 85.81 199 ILE A O 1
ATOM 1562 N N . ALA A 1 200 ? -3.156 14.394 12.757 1.00 81.25 200 ALA A N 1
ATOM 1563 C CA . ALA A 1 200 ? -2.191 15.005 13.672 1.00 81.25 200 ALA A CA 1
ATOM 1564 C C . ALA A 1 200 ? -1.874 14.081 14.859 1.00 81.25 200 ALA A C 1
ATOM 1566 O O . ALA A 1 200 ? -0.713 13.899 15.226 1.00 81.25 200 ALA A O 1
ATOM 1567 N N . ASP A 1 201 ? -2.892 13.447 15.439 1.00 79.75 201 ASP A N 1
ATOM 1568 C CA . ASP A 1 201 ? -2.728 12.477 16.519 1.00 79.75 201 ASP A CA 1
ATOM 1569 C C . ASP A 1 201 ? -1.956 11.241 16.060 1.00 79.75 201 ASP A C 1
ATOM 1571 O O . ASP A 1 201 ? -1.051 10.792 16.764 1.00 79.75 201 ASP A O 1
ATOM 1575 N N . ALA A 1 202 ? -2.258 10.706 14.873 1.00 78.50 202 ALA A N 1
ATOM 1576 C CA . ALA A 1 202 ? -1.506 9.592 14.300 1.00 78.50 202 ALA A CA 1
ATOM 1577 C C . ALA A 1 202 ? -0.024 9.948 14.080 1.00 78.50 202 ALA A C 1
ATOM 1579 O O . ALA A 1 202 ? 0.849 9.106 14.298 1.00 78.50 202 ALA A O 1
ATOM 1580 N N . TRP A 1 203 ? 0.273 11.192 13.696 1.00 77.00 203 TRP A N 1
ATOM 1581 C CA . TRP A 1 203 ? 1.641 11.672 13.486 1.00 77.00 203 TRP A CA 1
ATOM 1582 C C . TRP A 1 203 ? 2.403 11.912 14.793 1.00 77.00 203 TRP A C 1
ATOM 1584 O O . TRP A 1 203 ? 3.612 11.693 14.823 1.00 77.00 203 TRP A O 1
ATOM 1594 N N . ARG A 1 204 ? 1.711 12.294 15.876 1.00 71.62 204 ARG A N 1
ATOM 1595 C CA . ARG A 1 204 ? 2.301 12.550 17.205 1.00 71.62 204 ARG A CA 1
ATOM 1596 C C . ARG A 1 204 ? 2.513 11.301 18.066 1.00 71.62 204 ARG A C 1
ATOM 1598 O O . ARG A 1 204 ? 3.211 11.381 19.074 1.00 71.62 204 ARG A O 1
ATOM 1605 N N . ARG A 1 205 ? 1.911 10.155 17.727 1.00 69.38 205 ARG A N 1
ATOM 1606 C CA . ARG A 1 205 ? 2.048 8.922 18.526 1.00 69.38 205 ARG A CA 1
ATOM 1607 C C . ARG A 1 205 ? 3.493 8.425 18.551 1.00 69.38 205 ARG A C 1
ATOM 1609 O O . ARG A 1 205 ? 4.023 8.005 17.523 1.00 69.38 205 ARG A O 1
ATOM 1616 N N . GLU A 1 206 ? 4.072 8.387 19.752 1.00 54.12 206 GLU A N 1
ATOM 1617 C CA . GLU A 1 206 ? 5.426 7.886 19.990 1.00 54.12 206 GLU A CA 1
ATOM 1618 C C . GLU A 1 206 ? 5.625 6.452 19.471 1.00 54.12 206 GLU A C 1
ATOM 1620 O O . GLU A 1 206 ? 4.732 5.586 19.487 1.00 54.12 206 GLU A O 1
ATOM 1625 N N . LEU A 1 207 ? 6.843 6.206 18.995 1.00 54.72 207 LEU A N 1
ATOM 1626 C CA . LEU A 1 207 ? 7.309 4.886 18.611 1.00 54.72 207 LEU A CA 1
ATOM 1627 C C . LEU A 1 207 ? 7.958 4.224 19.830 1.00 54.72 207 LEU A C 1
ATOM 1629 O O . LEU A 1 207 ? 8.759 4.867 20.508 1.00 54.72 207 LEU A O 1
ATOM 1633 N N . PRO A 1 208 ? 7.673 2.941 20.116 1.00 48.09 208 PRO A N 1
ATOM 1634 C CA . PRO A 1 208 ? 8.394 2.223 21.159 1.00 48.09 208 PRO A CA 1
ATOM 1635 C C . PRO A 1 208 ? 9.909 2.277 20.902 1.00 48.09 208 PRO A C 1
ATOM 1637 O O . PRO A 1 208 ? 10.387 1.702 19.929 1.00 48.09 208 PRO A O 1
ATOM 1640 N N . GLY A 1 209 ? 10.659 2.961 21.772 1.00 44.84 209 GLY A N 1
ATOM 1641 C CA . GLY A 1 209 ? 12.124 3.034 21.705 1.00 44.84 209 GLY A CA 1
ATOM 1642 C C . GLY A 1 209 ? 12.725 4.207 20.917 1.00 44.84 209 GLY A C 1
ATOM 1643 O O . GLY A 1 209 ? 13.950 4.262 20.823 1.00 44.84 209 GLY A O 1
ATOM 1644 N N . ALA A 1 210 ? 11.925 5.149 20.404 1.00 44.88 210 ALA A N 1
ATOM 1645 C CA . ALA A 1 210 ? 12.417 6.410 19.835 1.00 44.88 210 ALA A CA 1
ATOM 1646 C C . ALA A 1 210 ? 11.807 7.612 20.574 1.00 44.88 210 ALA A C 1
ATOM 1648 O O . ALA A 1 210 ? 10.649 7.563 20.987 1.00 44.88 210 ALA A O 1
ATOM 1649 N N . ALA A 1 211 ? 12.581 8.688 20.747 1.00 43.19 211 ALA A N 1
ATOM 1650 C CA . ALA A 1 211 ? 12.036 9.961 21.218 1.00 43.19 211 ALA A CA 1
ATOM 1651 C C . ALA A 1 211 ? 10.965 10.462 20.234 1.00 43.19 211 ALA A C 1
ATOM 1653 O O . ALA A 1 211 ? 11.052 10.164 19.041 1.00 43.19 211 ALA A O 1
ATOM 1654 N N . ALA A 1 212 ? 9.973 11.219 20.721 1.00 45.41 212 ALA A N 1
ATOM 1655 C CA . ALA A 1 212 ? 8.981 11.872 19.872 1.00 45.41 212 ALA A CA 1
ATOM 1656 C C . ALA A 1 212 ? 9.680 12.565 18.694 1.00 45.41 212 ALA A C 1
ATOM 1658 O O . ALA A 1 212 ? 10.531 13.439 18.882 1.00 45.41 212 ALA A O 1
ATOM 1659 N N . LEU A 1 213 ? 9.360 12.132 17.476 1.00 43.22 213 LEU A N 1
ATOM 1660 C CA . LEU A 1 213 ? 9.927 12.743 16.287 1.00 43.22 213 LEU A CA 1
ATOM 1661 C C . LEU A 1 213 ? 9.383 14.157 16.204 1.00 43.22 213 LEU A C 1
ATOM 1663 O O . LEU A 1 213 ? 8.173 14.387 16.217 1.00 43.22 213 LEU A O 1
ATOM 1667 N N . GLY A 1 214 ? 10.316 15.101 16.171 1.00 40.75 214 GLY A N 1
ATOM 1668 C CA . GLY A 1 214 ? 10.018 16.492 15.917 1.00 40.75 214 GLY A CA 1
ATOM 1669 C C . GLY A 1 214 ? 9.389 16.709 14.528 1.00 40.75 214 GLY A C 1
ATOM 1670 O O . GLY A 1 214 ? 9.210 15.773 13.750 1.00 40.75 214 GLY A O 1
ATOM 1671 N N . PRO A 1 215 ? 9.079 17.968 14.202 1.00 43.75 215 PRO A N 1
ATOM 1672 C CA . PRO A 1 215 ? 8.141 18.422 13.171 1.00 43.75 215 PRO A CA 1
ATOM 1673 C C . PRO A 1 215 ? 8.578 18.206 11.705 1.00 43.75 215 PRO A C 1
ATOM 1675 O O . PRO A 1 215 ? 8.437 19.105 10.881 1.00 43.75 215 PRO A O 1
ATOM 1678 N N . SER A 1 216 ? 9.102 17.040 11.317 1.00 49.06 216 SER A N 1
ATOM 1679 C CA . SER A 1 216 ? 9.595 16.805 9.945 1.00 49.06 216 SER A CA 1
ATOM 1680 C C . SER A 1 216 ? 8.510 16.866 8.857 1.00 49.06 216 SER A C 1
ATOM 1682 O O . SER A 1 216 ? 8.837 16.844 7.675 1.00 49.06 216 SER A O 1
ATOM 1684 N N . ARG A 1 217 ? 7.232 16.982 9.246 1.00 63.06 217 ARG A N 1
ATOM 1685 C CA . ARG A 1 217 ? 6.074 17.174 8.356 1.00 63.06 217 ARG A CA 1
ATOM 1686 C C . ARG A 1 217 ? 5.417 18.548 8.471 1.00 63.06 217 ARG A C 1
ATOM 1688 O O . ARG A 1 217 ? 4.315 18.749 7.964 1.00 63.06 217 ARG A O 1
ATOM 1695 N N . ASN A 1 218 ? 6.054 19.492 9.157 1.00 59.97 218 ASN A N 1
ATOM 1696 C CA . ASN A 1 218 ? 5.506 20.833 9.280 1.00 59.97 218 ASN A CA 1
ATOM 1697 C C . ASN A 1 218 ? 5.817 21.621 8.006 1.00 59.97 218 ASN A C 1
ATOM 1699 O O . ASN A 1 218 ? 6.973 21.799 7.634 1.00 59.97 218 ASN A O 1
ATOM 1703 N N . GLY A 1 219 ? 4.768 22.108 7.347 1.00 75.19 219 GLY A N 1
ATOM 1704 C CA . GLY A 1 219 ? 4.870 23.059 6.242 1.00 75.19 219 GLY A CA 1
ATOM 1705 C C . GLY A 1 219 ? 4.621 22.466 4.859 1.00 75.19 219 GLY A C 1
ATOM 1706 O O . GLY A 1 219 ? 3.863 23.071 4.106 1.00 75.19 219 GLY A O 1
ATOM 1707 N N . ALA A 1 220 ? 5.185 21.301 4.516 1.00 85.88 220 ALA A N 1
ATOM 1708 C CA . ALA A 1 220 ? 4.973 20.686 3.201 1.00 85.88 220 ALA A CA 1
ATOM 1709 C C . ALA A 1 220 ? 5.215 19.164 3.161 1.00 85.88 220 ALA A C 1
ATOM 1711 O O . ALA A 1 220 ? 5.947 18.623 3.987 1.00 85.88 220 ALA A O 1
ATOM 1712 N N . LEU A 1 221 ? 4.626 18.495 2.162 1.00 86.69 221 LEU A N 1
ATOM 1713 C CA . LEU A 1 221 ? 4.907 17.107 1.782 1.00 86.69 221 LEU A CA 1
ATOM 1714 C C . LEU A 1 221 ? 5.482 17.046 0.364 1.00 86.69 221 LEU A C 1
ATOM 1716 O O . LEU A 1 221 ? 4.958 17.675 -0.556 1.00 86.69 221 LEU A O 1
ATOM 1720 N N . GLU A 1 222 ? 6.522 16.236 0.184 1.00 88.12 222 GLU A N 1
ATOM 1721 C CA . GLU A 1 222 ? 7.026 15.849 -1.134 1.00 88.12 222 GLU A CA 1
ATOM 1722 C C . GLU A 1 222 ? 6.223 14.658 -1.649 1.00 88.12 222 GLU A C 1
ATOM 1724 O O . GLU A 1 222 ? 6.249 13.576 -1.064 1.00 88.12 222 GLU A O 1
ATOM 1729 N N . ILE A 1 223 ? 5.523 14.842 -2.763 1.00 92.00 223 ILE A N 1
ATOM 1730 C CA . ILE A 1 223 ? 4.699 13.803 -3.375 1.00 92.00 223 ILE A CA 1
ATOM 1731 C C . ILE A 1 223 ? 5.098 13.577 -4.825 1.00 92.00 223 ILE A C 1
ATOM 1733 O O . ILE A 1 223 ? 5.693 14.439 -5.468 1.00 92.00 223 ILE A O 1
ATOM 1737 N N . MET A 1 224 ? 4.712 12.429 -5.367 1.00 93.31 224 MET A N 1
ATOM 1738 C CA . MET A 1 224 ? 4.689 12.200 -6.805 1.00 93.31 224 MET A CA 1
ATOM 1739 C C . MET A 1 224 ? 3.292 11.783 -7.227 1.00 93.31 224 MET A C 1
ATOM 1741 O O . MET A 1 224 ? 2.690 10.905 -6.610 1.00 93.31 224 MET A O 1
ATOM 1745 N N . GLN A 1 225 ? 2.784 12.408 -8.282 1.00 92.50 225 GLN A N 1
ATOM 1746 C CA . GLN A 1 225 ? 1.466 12.111 -8.826 1.00 92.50 225 GLN A CA 1
ATOM 1747 C C . GLN A 1 225 ? 1.592 11.775 -10.308 1.00 92.50 225 GLN A C 1
ATOM 1749 O O . GLN A 1 225 ? 2.289 12.461 -11.053 1.00 92.50 225 GLN A O 1
ATOM 1754 N N . PHE A 1 226 ? 0.907 10.712 -10.710 1.00 93.06 226 PHE A N 1
ATOM 1755 C CA . PHE A 1 226 ? 0.897 10.193 -12.068 1.00 93.06 226 PHE A CA 1
ATOM 1756 C C . PHE A 1 226 ? -0.542 10.147 -12.572 1.00 93.06 226 PHE A C 1
ATOM 1758 O O . PHE A 1 226 ? -1.448 9.746 -11.841 1.00 93.06 226 PHE A O 1
ATOM 1765 N N . ASP A 1 227 ? -0.737 10.534 -13.823 1.00 90.12 227 ASP A N 1
ATOM 1766 C CA . ASP A 1 227 ? -2.013 10.515 -14.535 1.00 90.12 227 ASP A CA 1
ATOM 1767 C C . ASP A 1 227 ? -1.872 9.783 -15.881 1.00 90.12 227 ASP A C 1
ATOM 1769 O O . ASP A 1 227 ? -0.784 9.350 -16.271 1.00 90.12 227 ASP A O 1
ATOM 1773 N N . ALA A 1 228 ? -2.969 9.665 -16.629 1.00 83.19 228 ALA A N 1
ATOM 1774 C CA . ALA A 1 228 ? -2.976 9.020 -17.943 1.00 83.19 228 ALA A CA 1
ATOM 1775 C C . ALA A 1 228 ? -2.008 9.644 -18.976 1.00 83.19 228 ALA A C 1
ATOM 1777 O O . ALA A 1 228 ? -1.690 8.996 -19.973 1.00 83.19 228 ALA A O 1
ATOM 1778 N N . ARG A 1 229 ? -1.541 10.884 -18.760 1.00 81.50 229 ARG A N 1
ATOM 1779 C CA . ARG A 1 229 ? -0.603 11.600 -19.642 1.00 81.50 229 ARG A CA 1
ATOM 1780 C C . ARG A 1 229 ? 0.853 11.410 -19.224 1.00 81.50 229 ARG A C 1
ATOM 1782 O O . ARG A 1 229 ? 1.749 11.773 -19.983 1.00 81.50 229 ARG A O 1
ATOM 1789 N N . SER A 1 230 ? 1.094 10.858 -18.039 1.00 83.56 230 SER A N 1
ATOM 1790 C CA . SER A 1 230 ? 2.436 10.637 -17.515 1.00 83.56 230 SER A CA 1
ATOM 1791 C C . SER A 1 230 ? 3.188 9.619 -18.387 1.00 83.56 230 SER A C 1
ATOM 1793 O O . SER A 1 230 ? 2.651 8.540 -18.665 1.00 83.56 230 SER A O 1
ATOM 1795 N N . PRO A 1 231 ? 4.416 9.934 -18.843 1.00 74.56 231 PRO A N 1
ATOM 1796 C CA . PRO A 1 231 ? 5.251 9.016 -19.604 1.00 74.56 231 PRO A CA 1
ATOM 1797 C C . PRO A 1 231 ? 5.345 7.639 -18.954 1.00 74.56 231 PRO A C 1
ATOM 1799 O O . PRO A 1 231 ? 5.643 7.495 -17.767 1.00 74.56 231 PRO A O 1
ATOM 1802 N N . ARG A 1 232 ? 5.113 6.597 -19.756 1.00 75.50 232 ARG A N 1
ATOM 1803 C CA . ARG A 1 232 ? 5.245 5.222 -19.281 1.00 75.50 232 ARG A CA 1
ATOM 1804 C C . ARG A 1 232 ? 6.714 4.807 -19.320 1.00 75.50 232 ARG A C 1
ATOM 1806 O O . ARG A 1 232 ? 7.360 4.997 -20.354 1.00 75.50 232 ARG A O 1
ATOM 1813 N N . PRO A 1 233 ? 7.255 4.226 -18.235 1.00 74.12 233 PRO A N 1
ATOM 1814 C CA . PRO A 1 233 ? 8.589 3.647 -18.263 1.00 74.12 233 PRO A CA 1
ATOM 1815 C C . PRO A 1 233 ? 8.701 2.613 -19.389 1.00 74.12 233 PRO A C 1
ATOM 1817 O O . PRO A 1 233 ? 7.766 1.855 -19.643 1.00 74.12 233 PRO A O 1
ATOM 1820 N N . GLN A 1 234 ? 9.854 2.562 -20.057 1.00 76.25 234 GLN A N 1
ATOM 1821 C CA . GLN A 1 234 ? 10.147 1.542 -21.064 1.00 76.25 234 GLN A CA 1
ATOM 1822 C C . GLN A 1 234 ? 10.420 0.188 -20.387 1.00 76.25 234 GLN A C 1
ATOM 1824 O O . GLN A 1 234 ? 11.570 -0.203 -20.162 1.00 76.25 234 GLN A O 1
ATOM 1829 N N . ILE A 1 235 ? 9.341 -0.496 -20.021 1.00 84.19 235 ILE A N 1
ATOM 1830 C CA . ILE A 1 235 ? 9.34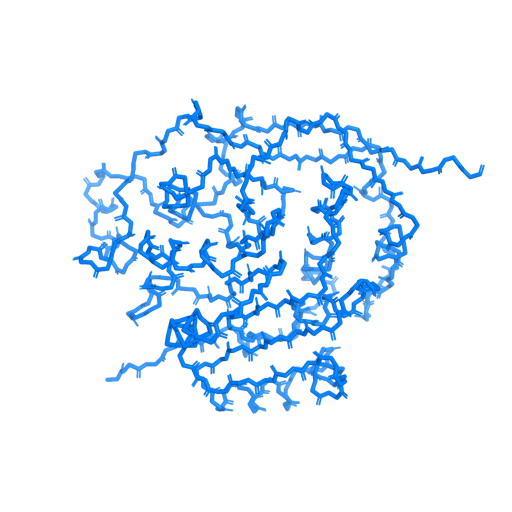3 -1.811 -19.392 1.00 84.19 235 ILE A CA 1
ATOM 1831 C C . ILE A 1 235 ? 8.163 -2.641 -19.904 1.00 84.19 235 ILE A C 1
ATOM 1833 O O . ILE A 1 235 ? 7.083 -2.099 -20.140 1.00 84.19 235 ILE A O 1
ATOM 1837 N N . ASP A 1 236 ? 8.354 -3.952 -20.062 1.00 86.56 236 ASP A N 1
ATOM 1838 C CA . ASP A 1 236 ? 7.231 -4.843 -20.352 1.00 86.56 236 ASP A CA 1
ATOM 1839 C C . ASP A 1 236 ? 6.394 -5.098 -19.105 1.00 86.56 236 ASP A C 1
ATOM 1841 O O . ASP A 1 236 ? 6.903 -5.316 -18.001 1.00 86.56 236 ASP A O 1
ATOM 1845 N N . LEU A 1 237 ? 5.092 -5.163 -19.342 1.00 90.81 237 LEU A N 1
ATOM 1846 C CA . LEU A 1 237 ? 4.104 -5.434 -18.318 1.00 90.81 237 LEU A CA 1
ATOM 1847 C C . LEU A 1 237 ? 4.294 -6.821 -17.717 1.00 90.81 237 LEU A C 1
ATOM 1849 O O . LEU A 1 237 ? 4.508 -7.805 -18.432 1.00 90.81 237 LEU A O 1
ATOM 1853 N N . ASN A 1 238 ? 4.148 -6.897 -16.403 1.00 92.69 238 ASN A N 1
ATOM 1854 C CA . ASN A 1 238 ? 4.030 -8.156 -15.698 1.00 92.69 238 ASN A CA 1
ATOM 1855 C C . ASN A 1 238 ? 2.596 -8.678 -15.863 1.00 92.69 238 ASN A C 1
ATOM 1857 O O . ASN A 1 238 ? 1.626 -8.063 -15.421 1.00 92.69 238 ASN A O 1
ATOM 1861 N N . THR A 1 239 ? 2.449 -9.817 -16.525 1.00 93.69 239 THR A N 1
ATOM 1862 C CA . THR A 1 239 ? 1.151 -10.443 -16.833 1.00 93.69 239 THR A CA 1
ATOM 1863 C C . THR A 1 239 ? 1.171 -11.900 -16.395 1.00 93.69 239 THR A C 1
ATOM 1865 O O . THR A 1 239 ? 2.243 -12.472 -16.189 1.00 93.69 239 THR A O 1
ATOM 1868 N N . ASP A 1 240 ? -0.002 -12.510 -16.238 1.00 91.69 240 ASP A N 1
ATOM 1869 C CA . ASP A 1 240 ? -0.104 -13.919 -15.824 1.00 91.69 240 ASP A CA 1
ATOM 1870 C C . ASP A 1 240 ? 0.624 -14.883 -16.781 1.00 91.69 240 ASP A C 1
ATOM 1872 O O . ASP A 1 240 ? 1.169 -15.897 -16.343 1.00 91.69 240 ASP A O 1
ATOM 1876 N N . ASP A 1 241 ? 0.647 -14.575 -18.080 1.00 91.19 241 ASP A N 1
ATOM 1877 C CA . ASP A 1 241 ? 1.333 -15.357 -19.112 1.00 91.19 241 ASP A CA 1
ATOM 1878 C C . ASP A 1 241 ? 2.785 -14.906 -19.348 1.00 91.19 241 ASP A C 1
ATOM 1880 O O . ASP A 1 241 ? 3.578 -15.656 -19.925 1.00 91.19 241 ASP A O 1
ATOM 1884 N N . ARG A 1 242 ? 3.164 -13.704 -18.889 1.00 88.62 242 ARG A N 1
ATOM 1885 C CA . ARG A 1 242 ? 4.531 -13.164 -18.982 1.00 88.62 242 ARG A CA 1
ATOM 1886 C C . ARG A 1 242 ? 4.956 -12.566 -17.634 1.00 88.62 242 ARG A C 1
ATOM 1888 O O . ARG A 1 242 ? 4.859 -11.350 -17.451 1.00 88.62 242 ARG A O 1
ATOM 1895 N N . PRO A 1 243 ? 5.482 -13.387 -16.704 1.00 87.00 243 PRO A N 1
ATOM 1896 C CA . PRO A 1 243 ? 5.932 -12.933 -15.387 1.00 87.00 243 PRO A CA 1
ATOM 1897 C C . PRO A 1 243 ? 7.288 -12.216 -15.495 1.00 87.00 243 PRO A C 1
ATOM 1899 O O . PRO A 1 243 ? 8.346 -12.749 -15.146 1.00 87.00 243 PRO A O 1
ATOM 1902 N N . THR A 1 244 ? 7.284 -11.001 -16.046 1.00 86.94 244 THR A N 1
ATOM 1903 C CA . THR A 1 244 ? 8.501 -10.229 -16.351 1.00 86.94 244 THR A CA 1
ATOM 1904 C C . THR A 1 244 ? 9.342 -9.947 -15.111 1.00 86.94 244 THR A C 1
ATOM 1906 O O . THR A 1 244 ? 10.564 -9.822 -15.216 1.00 86.94 244 THR A O 1
ATOM 1909 N N . PHE A 1 245 ? 8.725 -9.926 -13.929 1.00 86.19 245 PHE A N 1
ATOM 1910 C CA . PHE A 1 245 ? 9.424 -9.742 -12.662 1.00 86.19 245 PHE A CA 1
ATOM 1911 C C . PHE A 1 245 ? 10.281 -10.935 -12.251 1.00 86.19 245 PHE A C 1
ATOM 1913 O O . PHE A 1 245 ? 11.343 -10.724 -11.677 1.00 86.19 245 PHE A O 1
ATOM 1920 N N . GLU A 1 246 ? 9.879 -12.171 -12.542 1.00 85.44 246 GLU A N 1
ATOM 1921 C CA . GLU A 1 246 ? 10.638 -13.369 -12.145 1.00 85.44 246 GLU A CA 1
ATOM 1922 C C . GLU A 1 246 ? 11.895 -13.561 -13.011 1.00 85.44 246 GLU A C 1
ATOM 1924 O O . GLU A 1 246 ? 12.917 -14.082 -12.561 1.00 85.44 246 GLU A O 1
ATOM 1929 N N . TYR A 1 247 ? 11.855 -13.060 -14.249 1.00 81.06 247 TYR A N 1
ATOM 1930 C CA . TYR A 1 247 ? 12.912 -13.229 -15.252 1.00 81.06 247 TYR A CA 1
ATOM 1931 C C . TYR A 1 247 ? 13.615 -11.916 -15.633 1.00 81.06 247 TYR A C 1
ATOM 1933 O O . TYR A 1 247 ? 14.263 -11.825 -16.679 1.00 81.06 247 TYR A O 1
ATOM 1941 N N . TYR A 1 248 ? 13.511 -10.889 -14.783 1.00 80.06 248 TYR A N 1
ATOM 1942 C CA . TYR A 1 248 ? 13.993 -9.535 -15.083 1.00 80.06 248 TYR A CA 1
ATOM 1943 C C . TYR A 1 248 ? 15.511 -9.465 -15.359 1.00 80.06 248 TYR A C 1
ATOM 1945 O O . TYR A 1 248 ? 15.965 -8.693 -16.206 1.00 80.06 248 TYR A O 1
ATOM 1953 N N . TRP A 1 249 ? 16.307 -10.284 -14.662 1.00 77.50 249 TRP A N 1
ATOM 1954 C CA . TRP A 1 249 ? 17.773 -10.201 -14.648 1.00 77.50 249 TRP A CA 1
ATOM 1955 C C . TRP A 1 249 ? 18.411 -10.495 -16.011 1.00 77.50 249 TRP A C 1
ATOM 1957 O O . TRP A 1 249 ? 19.409 -9.871 -16.374 1.00 77.50 249 TRP A O 1
ATOM 1967 N N . LEU A 1 250 ? 17.829 -11.410 -16.795 1.00 76.44 250 LEU A N 1
ATOM 1968 C CA . LEU A 1 250 ? 18.347 -11.764 -18.117 1.00 76.44 250 LEU A CA 1
ATOM 1969 C C . LEU A 1 250 ? 18.208 -10.585 -19.086 1.00 76.44 250 LEU A C 1
ATOM 1971 O O . LEU A 1 250 ? 19.127 -10.279 -19.839 1.00 76.44 250 LEU A O 1
ATOM 1975 N N . ARG A 1 251 ? 17.075 -9.883 -19.022 1.00 72.12 251 ARG A N 1
ATOM 1976 C CA . ARG A 1 251 ? 16.764 -8.747 -19.897 1.00 72.12 251 ARG A CA 1
ATOM 1977 C C . ARG A 1 251 ? 17.566 -7.503 -19.532 1.00 72.12 251 ARG A C 1
ATOM 1979 O O . ARG A 1 251 ? 18.050 -6.804 -20.423 1.00 72.12 251 ARG A O 1
ATOM 1986 N N . GLN A 1 252 ? 17.775 -7.287 -18.232 1.00 72.69 252 GLN A N 1
ATOM 1987 C CA . GLN A 1 252 ? 18.652 -6.234 -17.725 1.00 72.69 252 GLN A CA 1
ATOM 1988 C C . GLN A 1 252 ? 20.096 -6.437 -18.200 1.00 72.69 252 GLN A C 1
ATOM 1990 O O . GLN A 1 252 ? 20.731 -5.494 -18.663 1.00 72.69 252 GLN A O 1
ATOM 1995 N N . ARG A 1 253 ? 20.604 -7.677 -18.155 1.00 77.62 253 ARG A N 1
ATOM 1996 C CA . ARG A 1 253 ? 21.965 -8.000 -18.615 1.00 77.62 253 ARG A CA 1
ATOM 1997 C C . ARG A 1 253 ? 22.183 -7.716 -20.105 1.00 77.62 253 ARG A C 1
ATOM 1999 O O . ARG A 1 253 ? 23.311 -7.456 -20.505 1.00 77.62 253 ARG A O 1
ATOM 2006 N N . LEU A 1 254 ? 21.121 -7.748 -20.907 1.00 78.62 254 LEU A N 1
ATOM 2007 C CA . LEU A 1 254 ? 21.163 -7.442 -22.338 1.00 78.62 254 LEU A CA 1
ATOM 2008 C C . LEU A 1 254 ? 20.991 -5.942 -22.645 1.00 78.62 254 LEU A C 1
ATOM 2010 O O . LEU A 1 254 ? 20.971 -5.571 -23.813 1.00 78.62 254 LEU A O 1
ATOM 2014 N N . GLY A 1 255 ? 20.848 -5.081 -21.628 1.00 68.94 255 GLY A N 1
ATOM 2015 C CA . GLY A 1 255 ? 20.713 -3.627 -21.800 1.00 68.94 255 GLY A CA 1
ATOM 2016 C C . GLY A 1 255 ? 19.415 -3.195 -22.484 1.00 68.94 255 GLY A C 1
ATOM 2017 O O . GLY A 1 255 ? 19.312 -2.069 -22.956 1.00 68.94 255 GLY A O 1
ATOM 2018 N N . THR A 1 256 ? 18.436 -4.097 -22.567 1.00 68.38 256 THR A N 1
ATOM 2019 C CA . THR A 1 256 ? 17.233 -3.868 -23.372 1.00 68.38 256 THR A CA 1
ATOM 2020 C C . THR A 1 256 ? 16.184 -3.022 -22.660 1.00 68.38 256 THR A C 1
ATOM 2022 O O . THR A 1 256 ? 15.519 -2.258 -23.348 1.00 68.38 256 THR A O 1
ATOM 2025 N N . TRP A 1 257 ? 16.064 -3.090 -21.322 1.00 75.00 257 TRP A N 1
ATOM 2026 C CA . TRP A 1 257 ? 14.996 -2.425 -20.553 1.00 75.00 257 TRP A CA 1
ATOM 2027 C C . TRP A 1 257 ? 15.432 -1.861 -19.197 1.00 75.00 257 TRP A C 1
ATOM 2029 O O . TRP A 1 257 ? 16.457 -2.245 -18.629 1.00 75.00 257 TRP A O 1
ATOM 2039 N N . ILE A 1 258 ? 14.566 -1.004 -18.647 1.00 77.94 258 ILE A N 1
ATOM 2040 C CA . ILE A 1 258 ? 14.610 -0.531 -17.260 1.00 77.94 258 ILE A CA 1
ATOM 2041 C C . ILE A 1 258 ? 14.240 -1.685 -16.321 1.00 77.94 258 ILE A C 1
ATOM 2043 O O . ILE A 1 258 ? 13.332 -2.468 -16.605 1.00 77.94 258 ILE A O 1
ATOM 2047 N N . SER A 1 259 ? 14.929 -1.792 -15.186 1.00 85.38 259 SER A N 1
ATOM 2048 C CA . SER A 1 259 ? 14.628 -2.822 -14.195 1.00 85.38 259 SER A CA 1
ATOM 2049 C C . SER A 1 259 ? 13.272 -2.547 -13.525 1.00 85.38 259 SER A C 1
ATOM 2051 O O . SER A 1 259 ? 13.066 -1.447 -13.008 1.00 85.38 259 SER A O 1
ATOM 2053 N N . PRO A 1 260 ? 12.365 -3.543 -13.420 1.00 86.06 260 PRO A N 1
ATOM 2054 C CA . PRO A 1 260 ? 11.116 -3.392 -12.664 1.00 86.06 260 PRO A CA 1
ATOM 2055 C C . PRO A 1 260 ? 11.352 -3.093 -11.185 1.00 86.06 260 PRO A C 1
ATOM 2057 O O . PRO A 1 260 ? 10.433 -2.647 -10.505 1.00 86.06 260 PRO A O 1
ATOM 2060 N N . ARG A 1 261 ? 12.566 -3.365 -10.687 1.00 86.31 261 ARG A N 1
ATOM 2061 C CA . ARG A 1 261 ? 12.974 -3.191 -9.291 1.00 86.31 261 ARG A CA 1
ATOM 2062 C C . ARG A 1 261 ? 13.468 -1.785 -8.970 1.00 86.31 261 ARG A C 1
ATOM 2064 O O . ARG A 1 261 ? 13.724 -1.522 -7.796 1.00 86.31 261 ARG A O 1
ATOM 2071 N N . ASP A 1 262 ? 13.647 -0.932 -9.976 1.00 87.62 262 ASP A N 1
ATOM 2072 C CA . ASP A 1 262 ? 14.061 0.447 -9.741 1.00 87.62 262 ASP A CA 1
ATOM 2073 C C . ASP A 1 262 ? 12.994 1.146 -8.889 1.00 87.62 262 ASP A C 1
ATOM 2075 O O . ASP A 1 262 ? 11.790 0.952 -9.089 1.00 87.62 262 ASP A O 1
ATOM 2079 N N . GLY A 1 263 ? 13.439 1.906 -7.892 1.00 87.75 263 GLY A N 1
ATOM 2080 C CA . GLY A 1 263 ? 12.555 2.701 -7.053 1.00 87.75 263 GLY A CA 1
ATOM 2081 C C . GLY A 1 263 ? 12.185 4.024 -7.720 1.00 87.75 263 GLY A C 1
ATOM 2082 O O . GLY A 1 263 ? 12.901 4.534 -8.589 1.00 87.75 263 GLY A O 1
ATOM 2083 N N . LEU A 1 264 ? 11.053 4.593 -7.304 1.00 86.88 264 LEU A N 1
ATOM 2084 C CA . LEU A 1 264 ? 10.612 5.921 -7.755 1.00 86.88 264 LEU A CA 1
ATOM 2085 C C . LEU A 1 264 ? 11.447 7.075 -7.162 1.00 86.88 264 LEU A C 1
ATOM 2087 O O . LEU A 1 264 ? 11.311 8.224 -7.569 1.00 86.88 264 LEU A O 1
ATOM 2091 N N . ASP A 1 265 ? 12.350 6.774 -6.230 1.00 80.06 265 ASP A N 1
ATOM 2092 C CA . ASP A 1 265 ? 13.362 7.689 -5.703 1.00 80.06 265 ASP A CA 1
ATOM 2093 C C . ASP A 1 265 ? 14.479 8.010 -6.716 1.00 80.06 265 ASP A C 1
ATOM 2095 O O . ASP A 1 265 ? 15.218 8.980 -6.528 1.00 80.06 265 ASP A O 1
ATOM 2099 N N . ASN A 1 266 ? 14.569 7.257 -7.818 1.00 82.31 266 ASN A N 1
ATOM 2100 C CA . ASN A 1 266 ? 15.509 7.508 -8.907 1.00 82.31 266 ASN A CA 1
ATOM 2101 C C . ASN A 1 266 ? 15.307 8.918 -9.524 1.00 82.31 266 ASN A C 1
ATOM 2103 O O . ASN A 1 266 ? 14.169 9.269 -9.858 1.00 82.31 266 ASN A O 1
ATOM 2107 N N . PRO A 1 267 ? 16.385 9.702 -9.765 1.00 83.25 267 PRO A N 1
ATOM 2108 C CA . PRO A 1 267 ? 16.307 11.055 -10.331 1.00 83.25 267 PRO A CA 1
ATOM 2109 C C . PRO A 1 267 ? 15.513 11.182 -11.632 1.00 83.25 267 PRO A C 1
ATOM 2111 O O . PRO A 1 267 ? 14.982 12.249 -11.932 1.00 83.25 267 PRO A O 1
ATOM 2114 N N . ARG A 1 268 ? 15.391 10.095 -12.402 1.00 83.06 268 ARG A N 1
ATOM 2115 C CA . ARG A 1 268 ? 14.586 10.060 -13.629 1.00 83.06 268 ARG A CA 1
ATOM 2116 C C . ARG A 1 268 ? 13.103 10.371 -13.415 1.00 83.06 268 ARG A C 1
ATOM 2118 O O . ARG A 1 268 ? 12.418 10.661 -14.383 1.00 83.06 268 ARG A O 1
ATOM 2125 N N . PHE A 1 269 ? 12.609 10.264 -12.182 1.00 85.94 269 PHE A N 1
ATOM 2126 C CA . PHE A 1 269 ? 11.225 10.573 -11.843 1.00 85.94 269 PHE A CA 1
ATOM 2127 C C . PHE A 1 269 ? 11.066 11.937 -11.157 1.00 85.94 269 PHE A C 1
ATOM 2129 O O . PHE A 1 269 ? 9.976 12.266 -10.697 1.00 85.94 269 PHE A O 1
ATOM 2136 N N . ASN A 1 270 ? 12.121 12.757 -11.091 1.00 86.19 270 ASN A N 1
ATOM 2137 C CA . ASN A 1 270 ? 12.055 14.071 -10.446 1.00 86.19 270 ASN A CA 1
ATOM 2138 C C . ASN A 1 270 ? 11.021 15.005 -11.092 1.00 86.19 270 ASN A C 1
ATOM 2140 O O . ASN A 1 270 ? 10.467 15.843 -10.394 1.00 86.19 270 ASN A O 1
ATOM 2144 N N . GLU A 1 271 ? 10.718 14.841 -12.382 1.00 86.69 271 GLU A N 1
ATOM 2145 C CA . GLU A 1 271 ? 9.691 15.635 -13.075 1.00 86.69 271 GLU A CA 1
ATOM 2146 C C . GLU A 1 271 ? 8.268 15.421 -12.524 1.00 86.69 271 GLU A C 1
ATOM 2148 O O . GLU A 1 271 ? 7.422 16.299 -12.663 1.00 86.69 271 GLU A O 1
ATOM 2153 N N . TYR A 1 272 ? 8.011 14.289 -11.857 1.00 87.81 272 TYR A N 1
ATOM 2154 C CA . TYR A 1 272 ? 6.722 13.996 -11.219 1.00 87.81 272 TYR A CA 1
ATOM 2155 C C . TYR A 1 272 ? 6.667 14.461 -9.764 1.00 87.81 272 TYR A C 1
ATOM 2157 O O . TYR A 1 272 ? 5.611 14.350 -9.139 1.00 87.81 272 TYR A O 1
ATOM 2165 N N . ARG A 1 273 ? 7.788 14.937 -9.197 1.00 89.81 273 ARG A N 1
ATOM 2166 C CA . ARG A 1 273 ? 7.845 15.396 -7.806 1.00 89.81 273 ARG A CA 1
ATOM 2167 C C . ARG A 1 273 ? 7.215 16.769 -7.666 1.00 89.81 273 ARG A C 1
ATOM 2169 O O . ARG A 1 273 ? 7.464 17.673 -8.462 1.00 89.81 273 ARG A O 1
ATOM 2176 N N . ARG A 1 274 ? 6.411 16.920 -6.621 1.00 89.81 274 ARG A N 1
ATOM 2177 C CA . ARG A 1 274 ? 5.768 18.173 -6.249 1.00 89.81 274 ARG A CA 1
ATOM 2178 C C . ARG A 1 274 ? 5.826 18.338 -4.742 1.00 89.81 274 ARG A C 1
ATOM 2180 O O . ARG A 1 274 ? 5.522 17.408 -4.000 1.00 89.81 274 ARG A O 1
ATOM 2187 N N . THR A 1 275 ? 6.142 19.549 -4.320 1.00 91.38 275 THR A N 1
ATOM 2188 C CA . THR A 1 275 ? 5.983 19.994 -2.941 1.00 91.38 275 THR A CA 1
ATOM 2189 C C . THR A 1 275 ? 4.565 20.526 -2.777 1.00 91.38 275 THR A C 1
ATOM 2191 O O . THR A 1 275 ? 4.175 21.452 -3.491 1.00 91.38 275 THR A O 1
ATOM 2194 N N . VAL A 1 276 ? 3.784 19.960 -1.859 1.00 92.00 276 VAL A N 1
ATOM 2195 C CA . VAL A 1 276 ? 2.447 20.471 -1.520 1.00 92.00 276 VAL A CA 1
ATOM 2196 C C . VAL A 1 276 ? 2.433 21.011 -0.091 1.00 92.00 276 VAL A C 1
ATOM 2198 O O . VAL A 1 276 ? 2.955 20.342 0.802 1.00 92.00 276 VAL A O 1
ATOM 2201 N N . PRO A 1 277 ? 1.868 22.205 0.164 1.00 92.50 277 PRO A N 1
ATOM 2202 C CA . PRO A 1 277 ? 1.778 22.759 1.507 1.00 92.50 277 PRO A CA 1
ATOM 2203 C C . PRO A 1 277 ? 0.912 21.888 2.424 1.00 92.50 277 PRO A C 1
ATOM 2205 O O . PRO A 1 277 ? -0.094 21.315 2.002 1.00 92.50 277 PRO A O 1
ATOM 2208 N N . VAL A 1 278 ? 1.296 21.824 3.697 1.00 89.25 278 VAL A N 1
ATOM 2209 C CA . VAL A 1 278 ? 0.527 21.178 4.765 1.00 89.25 278 VAL A CA 1
ATOM 2210 C C . VAL A 1 278 ? -0.315 22.233 5.471 1.00 89.25 278 VAL A C 1
ATOM 2212 O O . VAL A 1 278 ? 0.220 23.151 6.089 1.00 89.25 278 VAL A O 1
ATOM 2215 N N . LEU A 1 279 ? -1.635 22.081 5.403 1.00 85.62 279 LEU A N 1
ATOM 2216 C CA . LEU A 1 279 ? -2.588 22.882 6.157 1.00 85.62 279 LEU A CA 1
ATOM 2217 C C . LEU A 1 279 ? -2.939 22.168 7.460 1.00 85.62 279 LEU A C 1
ATOM 2219 O O . LEU A 1 279 ? -3.649 21.158 7.467 1.00 85.62 279 LEU A O 1
ATOM 2223 N N . THR A 1 280 ? -2.451 22.710 8.570 1.00 74.25 280 THR A N 1
ATOM 2224 C CA . THR A 1 280 ? -2.923 22.353 9.908 1.00 74.25 280 THR A CA 1
ATOM 2225 C C . THR A 1 280 ? -4.150 23.198 10.261 1.00 74.25 280 THR A C 1
ATOM 2227 O O . THR A 1 280 ? -4.183 24.380 9.909 1.00 74.25 280 THR A O 1
ATOM 2230 N N . PRO A 1 281 ? -5.159 22.649 10.961 1.00 57.72 281 PRO A N 1
ATOM 2231 C CA . PRO A 1 281 ? -6.192 23.458 11.581 1.00 57.72 281 PRO A CA 1
ATOM 2232 C C . PRO A 1 281 ? -5.501 24.493 12.468 1.00 57.72 281 PRO A C 1
ATOM 2234 O O . PRO A 1 281 ? -4.590 24.143 13.217 1.00 57.72 281 PRO A O 1
ATOM 2237 N N . LEU A 1 282 ? -5.887 25.760 12.313 1.00 48.78 282 LEU A N 1
ATOM 2238 C CA . LEU A 1 282 ? -5.472 26.829 13.218 1.00 48.78 282 LEU A CA 1
ATOM 2239 C C . LEU A 1 282 ? -5.813 26.385 14.649 1.00 48.78 282 LEU A C 1
ATOM 2241 O O . LEU A 1 282 ? -6.943 25.948 14.884 1.00 48.78 282 LEU A O 1
ATOM 2245 N N . GLU A 1 283 ? -4.821 26.429 15.542 1.00 43.06 283 GLU A N 1
ATOM 2246 C CA . GLU A 1 283 ? -5.005 26.213 16.985 1.00 43.06 283 GLU A CA 1
ATOM 2247 C C . GLU A 1 283 ? -5.998 27.216 17.587 1.00 43.06 283 GLU A C 1
ATOM 2249 O O . GLU A 1 283 ? -5.999 28.394 17.151 1.00 43.06 283 GLU A O 1
#

Radius of gyration: 18.25 Å; chains: 1; bounding box: 41×53×45 Å

pLDDT: mean 83.35, std 17.01, range [24.55, 98.81]